Protein AF-A0AAW2U5R2-F1 (afdb_monomer)

Solvent-accessible surface area (backbone atoms only — not comparable to full-atom values): 20491 Å² total; per-residue (Å²): 132,94,63,100,69,92,76,92,71,51,73,68,53,49,50,52,33,49,39,64,39,48,59,55,62,35,58,85,76,44,59,70,71,61,37,48,41,52,33,49,53,13,49,51,48,45,53,52,63,25,89,68,72,55,66,70,65,36,54,58,38,50,71,41,36,60,57,47,51,54,50,41,57,76,73,50,60,72,91,75,59,57,77,71,67,59,51,60,60,50,48,36,54,49,33,68,77,72,38,50,40,82,82,72,44,66,62,66,55,54,53,50,52,51,53,52,56,72,46,42,86,48,87,92,46,45,67,62,36,41,51,50,55,46,51,55,50,49,51,56,51,59,56,47,73,77,47,60,92,86,58,76,37,91,83,69,44,70,56,100,85,54,58,74,57,77,84,64,80,88,52,84,85,49,104,76,73,67,64,62,70,84,82,82,87,89,79,92,76,83,77,49,75,69,55,46,52,50,52,54,39,28,53,44,63,72,34,78,90,37,36,72,66,45,58,75,69,55,84,72,67,68,41,65,48,68,41,93,88,74,73,48,36,34,40,27,81,81,46,66,68,81,94,65,71,68,54,73,49,78,86,74,47,73,51,60,50,78,42,74,59,79,79,90,59,84,88,48,74,56,39,28,42,52,41,83,48,80,62,97,75,73,75,86,81,85,70,84,66,91,69,81,76,80,67,96,70,80,91,65,81,77,82,82,78,85,74,96,68,91,78,83,90,73,82,90,76,87,75,133

Secondary structure (DSSP, 8-state):
--S----S--HHHHHHIIIIIHHHHTTTTS-HHHHHHHHHHHHHHHHHT-SS--HHHHHHHHHHHHHHHHHHHTTS-GGG--HHHHGGGTHHHHHHHH--GGGTSHHHHHHHHHHHHHH-S-GGGHHHHHHHHHHHHHHHHHHHTTS-TTS--TTTSPPTT-------GGGTTSTT-------S-----PPPHHHHHHHHHHHHHH-HHHHHHHHHHHS--TTEEE-TTT--EEEETT---SS------TTTS--EEEEE-----GGGTTEEEEEEPPPTT----S---------S-------------------S----

Sequence (320 aa):
MKELRLHGMKSHDCHVFMQKLIPIAFREILRKFVWSALIEVSLLFQIICSTTLDVVKVQELEDKVTTILCNLEKIFLPSFFDSMEHLIVHLPYEAHVEGPVQHRWIYPFERFLRGLKMKVKNKAHVEALVVEAYLVKEISVFTSQYFEPQVLCKQSRPSRNDDLAINDTRIQQYIFNFPGRDSGASKKRWLSGSERHIIETYILTNYEVVTSYYESFCLNVRGMKVHPHYHLFDVNFKKVYRKNESFILAQQAVEVYYTEYPNMKRDKVDWMAVCKIKARRVVDDSRWTEVEFQDDESIHTPQVLTDDHNYALYDPNGNS

Radius of gyration: 28.39 Å; Cα contacts (8 Å, |Δi|>4): 221; chains: 1; bounding box: 65×54×89 Å

Structure (mmCIF, N/CA/C/O backbone):
data_AF-A0AAW2U5R2-F1
#
_entry.id   AF-A0AAW2U5R2-F1
#
loop_
_atom_site.group_PDB
_atom_site.id
_atom_site.type_symbol
_atom_site.label_atom_id
_atom_site.label_alt_id
_atom_site.label_comp_id
_atom_site.label_asym_id
_atom_site.label_entity_id
_atom_site.label_seq_id
_atom_site.pdbx_PDB_ins_code
_atom_site.Cartn_x
_atom_site.Cartn_y
_atom_site.Cartn_z
_atom_site.occupancy
_atom_site.B_iso_or_equiv
_atom_site.auth_seq_id
_atom_site.auth_comp_id
_atom_site.auth_asym_id
_atom_site.auth_atom_id
_atom_site.pdbx_PDB_model_num
ATOM 1 N N . MET A 1 1 ? -16.803 23.769 -0.095 1.00 43.62 1 MET A N 1
ATOM 2 C CA . MET A 1 1 ? -16.818 22.505 -0.860 1.00 43.62 1 MET A CA 1
ATOM 3 C C . MET A 1 1 ? -18.210 22.324 -1.450 1.00 43.62 1 MET A C 1
ATOM 5 O O . MET A 1 1 ? -19.106 21.964 -0.704 1.00 43.62 1 MET A O 1
ATOM 9 N N . LYS A 1 2 ? -18.434 22.694 -2.720 1.00 44.78 2 LYS A N 1
ATOM 10 C CA . LYS A 1 2 ? -19.751 22.543 -3.381 1.00 44.78 2 LYS A CA 1
ATOM 11 C C . LYS A 1 2 ? -19.896 21.218 -4.142 1.00 44.78 2 LYS A C 1
ATOM 13 O O . LYS A 1 2 ? -21.016 20.795 -4.380 1.00 44.78 2 LYS A O 1
ATOM 18 N N . GLU A 1 3 ? -18.792 20.528 -4.421 1.00 49.09 3 GLU A N 1
ATOM 19 C CA . GLU A 1 3 ? -18.784 19.140 -4.884 1.00 49.09 3 GLU A CA 1
ATOM 20 C C . GLU A 1 3 ? -17.866 18.339 -3.954 1.00 49.09 3 GLU A C 1
ATOM 22 O O . GLU A 1 3 ? -16.703 18.693 -3.772 1.00 49.09 3 GLU A O 1
ATOM 27 N N . LEU A 1 4 ? -18.388 17.295 -3.307 1.00 66.12 4 LEU A N 1
ATOM 28 C CA . LEU A 1 4 ? -17.632 16.380 -2.437 1.00 66.12 4 LEU A CA 1
ATOM 29 C C . LEU A 1 4 ? -16.838 15.371 -3.289 1.00 66.12 4 LEU A C 1
ATOM 31 O O . LEU A 1 4 ? -16.986 14.162 -3.135 1.00 66.12 4 LEU A O 1
ATOM 35 N N . ARG A 1 5 ? -16.050 15.864 -4.250 1.00 65.69 5 ARG A N 1
ATOM 36 C CA . ARG A 1 5 ? -15.283 15.035 -5.188 1.00 65.69 5 ARG A CA 1
ATOM 37 C C . ARG A 1 5 ? -13.797 15.091 -4.854 1.00 65.69 5 ARG A C 1
ATOM 39 O O . ARG A 1 5 ? -13.235 16.166 -4.676 1.00 65.69 5 ARG A O 1
ATOM 46 N N . LEU A 1 6 ? -13.163 13.922 -4.791 1.00 71.50 6 LEU A N 1
ATOM 47 C CA . LEU A 1 6 ? -11.710 13.796 -4.706 1.00 71.50 6 LEU A CA 1
ATOM 48 C C . LEU A 1 6 ? -11.148 13.834 -6.130 1.00 71.50 6 LEU A C 1
ATOM 50 O O . LEU A 1 6 ? -11.414 12.944 -6.932 1.00 71.50 6 LEU A O 1
ATOM 54 N N . HIS A 1 7 ? -10.400 14.883 -6.457 1.00 78.56 7 HIS A N 1
ATOM 55 C CA . HIS A 1 7 ? -9.797 15.089 -7.775 1.00 78.56 7 HIS A CA 1
ATOM 56 C C . HIS A 1 7 ? -8.283 15.292 -7.662 1.00 78.56 7 HIS A C 1
ATOM 58 O O . HIS A 1 7 ? -7.795 15.848 -6.678 1.00 78.56 7 HIS A O 1
ATOM 64 N N . GLY A 1 8 ? -7.545 14.866 -8.692 1.00 81.19 8 GLY A N 1
ATOM 65 C CA . GLY A 1 8 ? -6.090 15.043 -8.786 1.00 81.19 8 GLY A CA 1
ATOM 66 C C . GLY A 1 8 ? -5.246 13.942 -8.134 1.00 81.19 8 GLY A C 1
ATOM 67 O O . GLY A 1 8 ? -4.026 14.077 -8.083 1.00 81.19 8 GLY A O 1
ATOM 68 N N . MET A 1 9 ? -5.863 12.857 -7.660 1.00 81.75 9 MET A N 1
ATOM 69 C CA . MET A 1 9 ? -5.148 11.691 -7.133 1.00 81.75 9 MET A CA 1
ATOM 70 C C . MET A 1 9 ? -4.666 10.787 -8.271 1.00 81.75 9 MET A C 1
ATOM 72 O O . MET A 1 9 ? -5.405 10.531 -9.222 1.00 81.75 9 MET A O 1
ATOM 76 N N . LYS A 1 10 ? -3.430 10.287 -8.176 1.00 81.38 10 LYS A N 1
ATOM 77 C CA . LYS A 1 10 ? -2.944 9.222 -9.067 1.00 81.38 10 LYS A CA 1
ATOM 78 C C . LYS A 1 10 ? -3.411 7.865 -8.546 1.00 81.38 10 LYS A C 1
ATOM 80 O O . LYS A 1 10 ? -3.722 7.735 -7.367 1.00 81.38 10 LYS A O 1
ATOM 85 N N . SER A 1 11 ? -3.365 6.829 -9.384 1.00 79.12 11 SER A N 1
ATOM 86 C CA . SER A 1 11 ? -3.781 5.468 -9.005 1.00 79.12 11 SER A CA 1
ATOM 87 C C . SER A 1 11 ? -3.090 4.971 -7.728 1.00 79.12 11 SER A C 1
ATOM 89 O O . SER A 1 11 ? -3.748 4.463 -6.826 1.00 79.12 11 SER A O 1
ATOM 91 N N . HIS A 1 12 ? -1.783 5.223 -7.583 1.00 80.19 12 HIS A N 1
ATOM 92 C CA . HIS A 1 12 ? -1.041 4.941 -6.347 1.00 80.19 12 HIS A CA 1
ATOM 93 C C . HIS A 1 12 ? -1.658 5.625 -5.114 1.00 80.19 12 HIS A C 1
ATOM 95 O O . HIS A 1 12 ? -1.824 4.995 -4.072 1.00 80.19 12 HIS A O 1
ATOM 101 N N . ASP A 1 13 ? -2.020 6.902 -5.233 1.00 82.62 13 ASP A N 1
ATOM 102 C CA . ASP A 1 13 ? -2.594 7.675 -4.132 1.00 82.62 13 ASP A CA 1
ATOM 103 C C . ASP A 1 13 ? -3.982 7.134 -3.767 1.00 82.62 13 ASP A C 1
ATOM 105 O O . ASP A 1 13 ? -4.320 7.052 -2.588 1.00 82.62 13 ASP A O 1
ATOM 109 N N . CYS A 1 14 ? -4.754 6.679 -4.760 1.00 85.19 14 CYS A N 1
ATOM 110 C CA . CYS A 1 14 ? -6.024 5.988 -4.543 1.00 85.19 14 CYS A CA 1
ATOM 111 C C . CYS A 1 14 ? -5.836 4.659 -3.797 1.00 85.19 14 CYS A C 1
ATOM 113 O O . CYS A 1 14 ? -6.578 4.394 -2.855 1.00 85.19 14 CYS A O 1
ATOM 115 N N . HIS A 1 15 ? -4.829 3.847 -4.140 1.00 83.50 15 HIS A N 1
ATOM 116 C CA . HIS A 1 15 ? -4.540 2.604 -3.408 1.00 83.50 15 HIS A CA 1
ATOM 117 C C . HIS A 1 15 ? -4.141 2.861 -1.958 1.00 83.50 15 HIS A C 1
ATOM 119 O O . HIS A 1 15 ? -4.659 2.206 -1.056 1.00 83.50 15 HIS A O 1
ATOM 125 N N . VAL A 1 16 ? -3.259 3.836 -1.715 1.00 84.25 16 VAL A N 1
ATOM 126 C CA . VAL A 1 16 ? -2.882 4.226 -0.349 1.00 84.25 16 VAL A CA 1
ATOM 127 C C . VAL A 1 16 ? -4.107 4.719 0.418 1.00 84.25 16 VAL A C 1
ATOM 129 O O . VAL A 1 16 ? -4.294 4.365 1.585 1.00 84.25 16 VAL A O 1
ATOM 132 N N . PHE A 1 17 ? -4.975 5.489 -0.241 1.00 86.81 17 PHE A N 1
ATOM 133 C CA . PHE A 1 17 ? -6.210 5.964 0.360 1.00 86.81 17 PHE A CA 1
ATOM 134 C C . PHE A 1 17 ? -7.140 4.808 0.741 1.00 86.81 17 PHE A C 1
ATOM 136 O O . PHE A 1 17 ? -7.575 4.738 1.892 1.00 86.81 17 PHE A O 1
ATOM 143 N N . MET A 1 18 ? -7.367 3.865 -0.177 1.00 88.00 18 MET A N 1
ATOM 144 C CA . MET A 1 18 ? -8.189 2.676 0.056 1.00 88.00 18 MET A CA 1
ATOM 145 C C . MET A 1 18 ? -7.640 1.791 1.170 1.00 88.00 18 MET A C 1
ATOM 147 O O . MET A 1 18 ? -8.397 1.349 2.028 1.00 88.00 18 MET A O 1
ATOM 151 N N . GLN A 1 19 ? -6.328 1.566 1.196 1.00 88.25 19 GLN A N 1
ATOM 152 C CA . GLN A 1 19 ? -5.695 0.719 2.199 1.00 88.25 19 GLN A CA 1
ATOM 153 C C . GLN A 1 19 ? -5.707 1.374 3.579 1.00 88.25 19 GLN A C 1
ATOM 155 O O . GLN A 1 19 ? -6.031 0.712 4.557 1.00 88.25 19 GLN A O 1
ATOM 160 N N . LYS A 1 20 ? -5.324 2.651 3.695 1.00 83.88 20 LYS A N 1
ATOM 161 C CA . LYS A 1 20 ? -4.952 3.250 4.990 1.00 83.88 20 LYS A CA 1
ATOM 162 C C . LYS A 1 20 ? -5.855 4.392 5.441 1.00 83.88 20 LYS A C 1
ATOM 164 O O . LYS A 1 20 ? -6.091 4.522 6.638 1.00 83.88 20 LYS A O 1
ATOM 169 N N . LEU A 1 21 ? -6.357 5.213 4.519 1.00 86.69 21 LEU A N 1
ATOM 170 C CA . LEU A 1 21 ? -7.035 6.464 4.874 1.00 86.69 21 LEU A CA 1
ATOM 171 C C . LEU A 1 21 ? -8.549 6.322 5.005 1.00 86.69 21 LEU A C 1
ATOM 173 O O . LEU A 1 21 ? -9.117 6.988 5.864 1.00 86.69 21 LEU A O 1
ATOM 177 N N . ILE A 1 22 ? -9.203 5.446 4.233 1.00 87.62 22 ILE A N 1
ATOM 178 C CA . ILE A 1 22 ? -10.657 5.215 4.327 1.00 87.62 22 ILE A CA 1
ATOM 179 C C . ILE A 1 22 ? -11.124 4.946 5.776 1.00 87.62 22 ILE A C 1
ATOM 181 O O . ILE A 1 22 ? -12.046 5.635 6.229 1.00 87.62 22 ILE A O 1
ATOM 185 N N . PRO A 1 23 ? -10.482 4.043 6.553 1.00 83.50 23 PRO A N 1
ATOM 186 C CA . PRO A 1 23 ? -10.877 3.757 7.934 1.00 83.50 23 PRO A CA 1
ATOM 187 C C . PRO A 1 23 ? -10.837 4.976 8.853 1.00 83.50 23 PRO A C 1
ATOM 189 O O . PRO A 1 23 ? -11.562 5.030 9.842 1.00 83.50 23 PRO A O 1
ATOM 192 N N . ILE A 1 24 ? -9.981 5.946 8.547 1.00 84.00 24 ILE A N 1
ATOM 193 C CA . ILE A 1 24 ? -9.712 7.102 9.399 1.00 84.00 24 ILE A CA 1
ATOM 194 C C . ILE A 1 24 ? -10.561 8.286 8.958 1.00 84.00 24 ILE A C 1
ATOM 196 O O . ILE A 1 24 ? -11.295 8.855 9.767 1.00 84.00 24 ILE A O 1
ATOM 200 N N . ALA A 1 25 ? -10.503 8.609 7.667 1.00 83.94 25 ALA A N 1
ATOM 201 C CA . ALA A 1 25 ? -11.180 9.746 7.065 1.00 83.94 25 ALA A CA 1
ATOM 202 C C . ALA A 1 25 ? -12.693 9.688 7.294 1.00 83.94 25 ALA A C 1
ATOM 204 O O . ALA A 1 25 ? -13.319 10.707 7.568 1.00 83.94 25 ALA A O 1
ATOM 205 N N . PHE A 1 26 ? -13.285 8.493 7.242 1.00 84.44 26 PHE A N 1
ATOM 206 C CA . PHE A 1 26 ? -14.735 8.340 7.319 1.00 84.44 26 PHE A CA 1
ATOM 207 C C . PHE A 1 26 ? -15.269 7.911 8.689 1.00 84.44 26 PHE A C 1
ATOM 209 O O . PHE A 1 26 ? -16.486 7.806 8.856 1.00 84.44 26 PHE A O 1
ATOM 216 N N . ARG A 1 27 ? -14.397 7.718 9.688 1.00 82.62 27 ARG A N 1
ATOM 217 C CA . ARG A 1 27 ? -14.753 7.193 11.020 1.00 82.62 27 ARG A CA 1
ATOM 218 C C . ARG A 1 27 ? -15.844 7.972 11.740 1.00 82.62 27 ARG A C 1
ATOM 220 O O . ARG A 1 27 ? -16.685 7.384 12.411 1.00 82.62 27 ARG A O 1
ATOM 227 N N . GLU A 1 28 ? -15.796 9.294 11.637 1.00 80.88 28 GLU A N 1
ATOM 228 C CA . GLU A 1 28 ? -16.743 10.206 12.293 1.00 80.88 28 GLU A CA 1
ATOM 229 C C . GLU A 1 28 ? -17.862 10.674 11.351 1.00 80.88 28 GLU A C 1
ATOM 231 O O . GLU A 1 28 ? -18.840 11.254 11.814 1.00 80.88 28 GLU A O 1
ATOM 236 N N . ILE A 1 29 ? -17.712 10.440 10.043 1.00 84.06 29 ILE A N 1
ATOM 237 C CA . ILE A 1 29 ? -18.596 10.980 9.002 1.00 84.06 29 ILE A CA 1
ATOM 238 C C . ILE A 1 29 ? -19.703 9.979 8.663 1.00 84.06 29 ILE A C 1
ATOM 240 O O . ILE A 1 29 ? -20.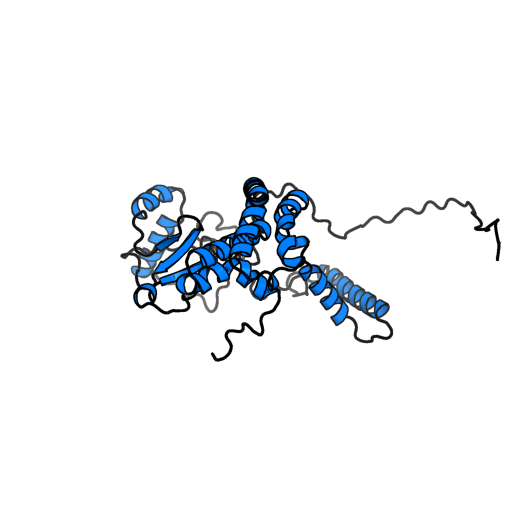857 10.362 8.478 1.00 84.06 29 ILE A O 1
ATOM 244 N N . LEU A 1 30 ? -19.364 8.690 8.577 1.00 86.56 30 LEU A N 1
ATOM 245 C CA . LEU A 1 30 ? -20.290 7.650 8.139 1.00 86.56 30 LEU A CA 1
ATOM 246 C C . LEU A 1 30 ? -20.963 6.939 9.317 1.00 86.56 30 LEU A C 1
ATOM 248 O O . LEU A 1 30 ? -20.436 6.849 10.427 1.00 86.56 30 LEU A O 1
ATOM 252 N N . ARG A 1 31 ? -22.157 6.388 9.066 1.00 89.50 31 ARG A N 1
ATOM 253 C CA . ARG A 1 31 ? -22.860 5.535 10.038 1.00 89.50 31 ARG A CA 1
ATOM 254 C C . ARG A 1 31 ? -22.006 4.296 10.320 1.00 89.50 31 ARG A C 1
ATOM 256 O O . ARG A 1 31 ? -21.378 3.765 9.408 1.00 89.50 31 ARG A O 1
ATOM 263 N N . LYS A 1 32 ? -22.027 3.802 11.565 1.00 88.50 32 LYS A N 1
ATOM 264 C CA . LYS A 1 32 ? -21.143 2.710 12.022 1.00 88.50 32 LYS A CA 1
ATOM 265 C C . LYS A 1 32 ? -21.136 1.486 11.100 1.00 88.50 32 LYS A C 1
ATOM 267 O O . LYS A 1 32 ? -20.067 0.954 10.843 1.00 88.50 32 LYS A O 1
ATOM 272 N N . PHE A 1 33 ? -22.297 1.066 10.593 1.00 88.88 33 PHE A N 1
ATOM 273 C CA . PHE A 1 33 ? -22.390 -0.095 9.700 1.00 88.88 33 PHE A CA 1
ATOM 274 C C . PHE A 1 33 ? -21.727 0.153 8.333 1.00 88.88 33 PHE A C 1
ATOM 276 O O . PHE A 1 33 ? -21.023 -0.719 7.840 1.00 88.88 33 PHE A O 1
ATOM 283 N N . VAL A 1 34 ? -21.874 1.360 7.767 1.00 90.75 34 VAL A N 1
ATOM 284 C CA . VAL A 1 34 ? -21.218 1.763 6.508 1.00 90.75 34 VAL A CA 1
ATOM 285 C C . VAL A 1 34 ? -19.708 1.822 6.692 1.00 90.75 34 VAL A C 1
ATOM 287 O O . VAL A 1 34 ? -18.948 1.283 5.896 1.00 90.75 34 VAL A O 1
ATOM 290 N N . TRP A 1 35 ? -19.276 2.459 7.779 1.00 90.44 35 TRP A N 1
ATOM 291 C CA . TRP A 1 35 ? -17.865 2.563 8.121 1.00 90.44 35 TRP A CA 1
ATOM 292 C C . TRP A 1 35 ? -17.227 1.187 8.351 1.00 90.44 35 TRP A C 1
ATOM 294 O O . TRP A 1 35 ? -16.120 0.955 7.879 1.00 90.44 35 TRP A O 1
ATOM 304 N N . SER A 1 36 ? -17.932 0.262 9.011 1.00 90.69 36 SER A N 1
ATOM 305 C CA . SER A 1 36 ? -17.441 -1.103 9.239 1.00 90.69 36 SER A CA 1
ATOM 306 C C . SER A 1 36 ? -17.182 -1.848 7.929 1.00 90.69 36 SER A C 1
ATOM 308 O O . SER A 1 36 ? -16.102 -2.403 7.766 1.00 90.69 36 SER A O 1
ATOM 310 N N . ALA A 1 37 ? -18.116 -1.798 6.973 1.00 91.75 37 ALA A N 1
ATOM 311 C CA . ALA A 1 37 ? -17.933 -2.449 5.674 1.00 91.75 37 ALA A CA 1
ATOM 312 C C . ALA A 1 37 ? -16.749 -1.858 4.889 1.00 91.75 37 ALA A C 1
ATOM 314 O O . ALA A 1 37 ? -15.955 -2.588 4.302 1.00 91.75 37 ALA A O 1
ATOM 315 N N . LEU A 1 38 ? -16.572 -0.534 4.929 1.00 91.81 38 LEU A N 1
ATOM 316 C CA . LEU A 1 38 ? -15.424 0.115 4.293 1.00 91.81 38 LEU A CA 1
ATOM 317 C C . LEU A 1 38 ? -14.088 -0.278 4.936 1.00 91.81 38 LEU A C 1
ATOM 319 O O . LEU A 1 38 ? -13.093 -0.423 4.231 1.00 91.81 38 LEU A O 1
ATOM 323 N N . ILE A 1 39 ? -14.053 -0.477 6.257 1.00 91.50 39 ILE A N 1
ATOM 324 C CA . ILE A 1 39 ? -12.855 -0.979 6.936 1.00 91.50 39 ILE A CA 1
ATOM 325 C C . ILE A 1 39 ? -12.524 -2.398 6.506 1.00 91.50 39 ILE A C 1
ATOM 327 O O . ILE A 1 39 ? -11.352 -2.683 6.291 1.00 91.50 39 ILE A O 1
ATOM 331 N N . GLU A 1 40 ? -13.517 -3.281 6.402 1.00 92.69 40 GLU A N 1
ATOM 332 C CA . GLU A 1 40 ? -13.297 -4.666 5.975 1.00 92.69 40 GLU A CA 1
ATOM 333 C C . GLU A 1 40 ? -12.616 -4.710 4.600 1.00 92.69 40 GLU A C 1
ATOM 335 O O . GLU A 1 40 ? -11.614 -5.405 4.430 1.00 92.69 40 GLU A O 1
ATOM 340 N N . VAL A 1 41 ? -13.065 -3.868 3.662 1.00 93.19 41 VAL A N 1
ATOM 341 C CA . VAL A 1 41 ? -12.420 -3.699 2.351 1.00 93.19 41 VAL A CA 1
ATOM 342 C C . VAL A 1 41 ? -11.000 -3.134 2.487 1.00 93.19 41 VAL A C 1
ATOM 344 O O . VAL A 1 41 ? -10.062 -3.659 1.887 1.00 93.19 41 VAL A O 1
ATOM 347 N N . SER A 1 42 ? -10.795 -2.093 3.299 1.00 92.69 42 SER A N 1
ATOM 348 C CA . SER A 1 42 ? -9.454 -1.545 3.542 1.00 92.69 42 SER A CA 1
ATOM 349 C C . SER A 1 42 ? -8.495 -2.584 4.124 1.00 92.69 42 SER A C 1
ATOM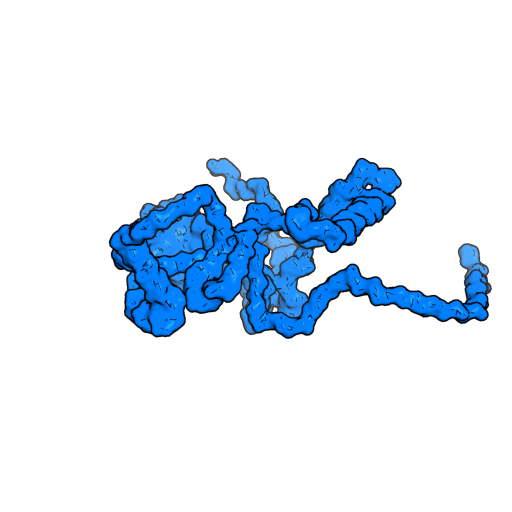 351 O O . SER A 1 42 ? -7.339 -2.645 3.710 1.00 92.69 42 SER A O 1
ATOM 353 N N . LEU A 1 43 ? -8.955 -3.407 5.069 1.00 91.06 43 LEU A N 1
ATOM 354 C CA . LEU A 1 43 ? -8.162 -4.460 5.700 1.00 91.06 43 LEU A CA 1
ATOM 355 C C . LEU A 1 43 ? -7.824 -5.577 4.720 1.00 91.06 43 LEU A C 1
ATOM 357 O O . LEU A 1 43 ? -6.673 -6.006 4.701 1.00 91.06 43 LEU A O 1
ATOM 361 N N . LEU A 1 44 ? -8.775 -5.980 3.872 1.00 93.19 44 LEU A N 1
ATOM 362 C CA . LEU A 1 44 ? -8.521 -6.905 2.769 1.00 93.19 44 LEU A CA 1
ATOM 363 C C . LEU A 1 44 ? -7.341 -6.412 1.929 1.00 93.19 44 LEU A C 1
ATOM 365 O O . LEU A 1 44 ? -6.347 -7.125 1.793 1.00 93.19 44 LEU A O 1
ATOM 369 N N . PHE A 1 45 ? -7.394 -5.161 1.456 1.00 91.38 45 PHE A N 1
ATOM 370 C CA . PHE A 1 45 ? -6.312 -4.589 0.653 1.00 91.38 45 PHE A CA 1
ATOM 371 C C . PHE A 1 45 ? -5.009 -4.423 1.441 1.00 91.38 45 PHE A C 1
ATOM 373 O O . PHE A 1 45 ? -3.935 -4.578 0.870 1.00 91.38 45 PHE A O 1
ATOM 380 N N . GLN A 1 46 ? -5.057 -4.134 2.743 1.00 89.69 46 GLN A N 1
ATOM 381 C CA . GLN A 1 46 ? -3.845 -4.083 3.565 1.00 89.69 46 GLN A CA 1
ATOM 382 C C . GLN A 1 46 ? -3.155 -5.446 3.687 1.00 89.69 46 GLN A C 1
ATOM 384 O O . GLN A 1 46 ? -1.926 -5.483 3.691 1.00 89.69 46 GLN A O 1
ATOM 389 N N . ILE A 1 47 ? -3.920 -6.535 3.803 1.00 89.69 47 ILE A N 1
ATOM 390 C CA . ILE A 1 47 ? -3.379 -7.892 3.937 1.00 89.69 47 ILE A CA 1
ATOM 391 C C . ILE A 1 47 ? -2.754 -8.334 2.613 1.00 89.69 47 ILE A C 1
ATOM 393 O O . ILE A 1 47 ? -1.566 -8.647 2.584 1.00 89.69 47 ILE A O 1
ATOM 397 N N . ILE A 1 48 ? -3.508 -8.293 1.510 1.00 90.50 48 ILE A N 1
ATOM 398 C CA . ILE A 1 48 ? -3.019 -8.791 0.211 1.00 90.50 48 ILE A CA 1
ATOM 399 C C . ILE A 1 48 ? -1.894 -7.921 -0.368 1.00 90.50 48 ILE A C 1
ATOM 401 O O . ILE A 1 48 ? -1.014 -8.419 -1.061 1.00 90.50 48 ILE A O 1
ATOM 405 N N . CYS A 1 49 ? -1.886 -6.613 -0.083 1.00 87.25 49 CYS A N 1
ATOM 406 C CA . CYS A 1 49 ? -0.831 -5.703 -0.543 1.00 87.25 49 CYS A CA 1
ATOM 407 C C . CYS A 1 49 ? 0.344 -5.603 0.442 1.00 87.25 49 CYS A C 1
ATOM 409 O O . CYS A 1 49 ? 1.205 -4.734 0.281 1.00 87.25 49 CYS A O 1
ATOM 411 N N . SER A 1 50 ? 0.385 -6.453 1.472 1.00 85.69 50 SER A N 1
ATOM 412 C CA . SER A 1 50 ? 1.548 -6.556 2.346 1.00 85.69 50 SER A CA 1
ATOM 413 C C . SER A 1 50 ? 2.750 -7.086 1.564 1.00 85.69 50 SER A C 1
ATOM 415 O O . SER A 1 50 ? 2.631 -7.927 0.676 1.00 85.69 50 SER A O 1
ATOM 417 N N . THR A 1 51 ? 3.941 -6.607 1.915 1.00 82.88 51 THR A N 1
ATOM 418 C CA . THR A 1 51 ? 5.189 -7.081 1.299 1.00 82.88 51 THR A CA 1
ATOM 419 C C . THR A 1 51 ? 5.524 -8.517 1.677 1.00 82.88 51 THR A C 1
ATOM 421 O O . THR A 1 51 ? 6.236 -9.198 0.951 1.00 82.88 51 THR A O 1
ATOM 424 N N . THR A 1 52 ? 5.038 -8.947 2.838 1.00 84.31 52 THR A N 1
ATOM 425 C CA . THR A 1 52 ? 5.140 -10.308 3.352 1.00 84.31 52 THR A CA 1
ATOM 426 C C . THR A 1 52 ? 3.723 -10.801 3.601 1.00 84.31 52 THR A C 1
ATOM 428 O O . THR A 1 52 ? 2.942 -10.142 4.296 1.00 84.31 52 THR A O 1
ATOM 431 N N . LEU A 1 53 ? 3.372 -11.928 2.985 1.00 86.88 53 LEU A N 1
ATOM 432 C CA . LEU A 1 53 ? 2.060 -12.540 3.142 1.00 86.88 53 LEU A CA 1
ATOM 433 C C . LEU A 1 53 ? 2.108 -13.572 4.262 1.00 86.88 53 LEU A C 1
ATOM 435 O O . LEU A 1 53 ? 2.973 -14.445 4.292 1.00 86.88 53 LEU A O 1
ATOM 439 N N . ASP A 1 54 ? 1.162 -13.449 5.183 1.00 89.31 54 ASP A N 1
ATOM 440 C CA . ASP A 1 54 ? 0.905 -14.448 6.209 1.00 89.31 54 ASP A CA 1
ATOM 441 C C . ASP A 1 54 ? -0.168 -15.398 5.676 1.00 89.31 54 ASP A C 1
ATOM 443 O O . ASP A 1 54 ? -1.330 -15.011 5.552 1.00 89.31 54 ASP A O 1
ATOM 447 N N . VAL A 1 55 ? 0.240 -16.620 5.330 1.00 90.19 55 VAL A N 1
ATOM 448 C CA . VAL A 1 55 ? -0.612 -17.622 4.671 1.00 90.19 55 VAL A CA 1
ATOM 449 C C . VAL A 1 55 ? -1.892 -17.880 5.465 1.00 90.19 55 VAL A C 1
ATOM 451 O O . VAL A 1 55 ? -2.965 -17.950 4.875 1.00 90.19 55 VAL A O 1
ATOM 454 N N . VAL A 1 56 ? -1.809 -17.926 6.799 1.00 92.75 56 VAL A N 1
ATOM 455 C CA . VAL A 1 56 ? -2.978 -18.164 7.660 1.00 92.75 56 VAL A CA 1
ATOM 456 C C . VAL A 1 56 ? -3.978 -17.016 7.530 1.00 92.75 56 VAL A C 1
ATOM 458 O O . VAL A 1 56 ? -5.171 -17.240 7.343 1.00 92.75 56 VAL A O 1
ATOM 461 N N . LYS A 1 57 ? -3.492 -15.767 7.550 1.00 91.31 57 LYS A N 1
ATOM 462 C CA . LYS A 1 57 ? -4.357 -14.590 7.376 1.00 91.31 57 LYS A CA 1
ATOM 463 C C . LYS A 1 57 ? -4.976 -14.517 5.985 1.00 91.31 57 LYS A C 1
ATOM 465 O O . LYS A 1 57 ? -6.086 -14.010 5.860 1.00 91.31 57 LYS A O 1
ATOM 470 N N . VAL A 1 58 ? -4.261 -14.964 4.952 1.00 93.31 58 VAL A N 1
ATOM 471 C CA . VAL A 1 58 ? -4.781 -14.974 3.578 1.00 93.31 58 VAL A CA 1
ATOM 472 C C . VAL A 1 58 ? -5.862 -16.045 3.417 1.00 93.31 58 VAL A C 1
ATOM 474 O O . VAL A 1 58 ? -6.915 -15.735 2.874 1.00 93.31 58 VAL A O 1
ATOM 477 N N . GLN A 1 59 ? -5.677 -17.241 3.979 1.00 93.50 59 GLN A N 1
ATOM 478 C CA . GLN A 1 59 ? -6.703 -18.294 3.977 1.00 93.50 59 GLN A CA 1
ATOM 479 C C . GLN A 1 59 ? -7.973 -17.860 4.721 1.00 93.50 59 GLN A C 1
ATOM 481 O O . GLN A 1 59 ? -9.075 -17.978 4.195 1.00 93.50 59 GLN A O 1
ATOM 486 N N . GLU A 1 60 ? -7.836 -17.242 5.899 1.00 94.06 60 GLU A N 1
ATOM 487 C CA . GLU A 1 60 ? -8.995 -16.659 6.589 1.00 94.06 60 GLU A CA 1
ATOM 488 C C . GLU A 1 60 ? -9.700 -15.573 5.761 1.00 94.06 60 GLU A C 1
ATOM 490 O O . GLU A 1 60 ? -10.899 -15.332 5.924 1.00 94.06 60 GLU A O 1
ATOM 495 N N . LEU A 1 61 ? -8.949 -14.857 4.922 1.00 94.81 61 LEU A N 1
ATOM 496 C CA . LEU A 1 61 ? -9.478 -13.808 4.064 1.00 94.81 61 LEU A CA 1
ATOM 497 C C . LEU A 1 61 ? -10.206 -14.385 2.844 1.00 94.81 61 LEU A C 1
ATOM 499 O O . LEU A 1 61 ? -11.216 -13.808 2.451 1.00 94.81 61 LEU A O 1
ATOM 503 N N . GLU A 1 62 ? -9.750 -15.512 2.292 1.00 94.75 62 GLU A N 1
ATOM 504 C CA . GLU A 1 62 ? -10.462 -16.273 1.252 1.00 94.75 62 GLU A CA 1
ATOM 505 C C . GLU A 1 62 ? -11.862 -16.689 1.722 1.00 94.75 62 GLU A C 1
ATOM 507 O O . GLU A 1 62 ? -12.833 -16.505 0.991 1.00 94.75 62 GLU A O 1
ATOM 512 N N . ASP A 1 63 ? -12.002 -17.139 2.970 1.00 94.56 63 ASP A N 1
ATOM 513 C CA . ASP A 1 63 ? -13.313 -17.490 3.530 1.00 94.56 63 ASP A CA 1
ATOM 514 C C . ASP A 1 63 ? -14.197 -16.251 3.757 1.00 94.56 63 ASP A C 1
ATOM 516 O O . ASP A 1 63 ? -15.416 -16.273 3.558 1.00 94.56 63 ASP A O 1
ATOM 520 N N . LYS A 1 64 ? -13.589 -15.136 4.183 1.00 95.19 64 LYS A N 1
ATOM 521 C CA . LYS A 1 64 ? -14.311 -13.911 4.562 1.00 95.19 64 LYS A CA 1
ATOM 522 C C . LYS A 1 64 ? -14.663 -13.014 3.374 1.00 95.19 64 LYS A C 1
ATOM 524 O O . LYS A 1 64 ? -15.617 -12.244 3.490 1.00 95.19 64 LYS A O 1
ATOM 529 N N . VAL A 1 65 ? -13.943 -13.073 2.250 1.00 96.00 65 VAL A N 1
ATOM 530 C CA . VAL A 1 65 ? -14.067 -12.083 1.160 1.00 96.00 65 VAL A CA 1
ATOM 531 C C . VAL A 1 65 ? -15.471 -12.005 0.567 1.00 96.00 65 VAL A C 1
ATOM 533 O O . VAL A 1 65 ? -15.965 -10.912 0.295 1.00 96.00 65 VAL A O 1
ATOM 536 N N . THR A 1 66 ? -16.156 -13.140 0.447 1.00 95.31 66 THR A N 1
ATOM 537 C CA . THR A 1 66 ? -17.547 -13.197 -0.024 1.00 95.31 66 THR A CA 1
ATOM 538 C C . THR A 1 66 ? -18.481 -12.437 0.915 1.00 95.31 66 THR A C 1
ATOM 540 O O . THR A 1 66 ? -19.327 -11.666 0.465 1.00 95.31 66 THR A O 1
ATOM 543 N N . THR A 1 67 ? -18.280 -12.579 2.228 1.00 95.25 67 THR A N 1
ATOM 544 C CA . THR A 1 67 ? -19.042 -11.854 3.252 1.00 95.25 67 THR A CA 1
ATOM 545 C C . THR A 1 67 ? -18.752 -10.355 3.201 1.00 95.25 67 THR A C 1
ATOM 547 O O . THR A 1 67 ? -19.685 -9.558 3.283 1.00 95.25 67 THR A O 1
ATOM 550 N N . ILE A 1 68 ? -17.486 -9.966 3.011 1.00 94.19 68 ILE A N 1
ATOM 551 C CA . ILE A 1 68 ? -17.076 -8.559 2.875 1.00 94.19 68 ILE A CA 1
ATOM 552 C C . ILE A 1 68 ? -17.769 -7.917 1.666 1.00 94.19 68 ILE A C 1
ATOM 554 O O . ILE A 1 68 ? -18.361 -6.843 1.792 1.00 94.19 68 ILE A O 1
ATOM 558 N N . LEU A 1 69 ? -17.753 -8.588 0.511 1.00 94.50 69 LEU A N 1
ATOM 559 C CA . LEU A 1 69 ? -18.399 -8.092 -0.704 1.00 94.50 69 LEU A CA 1
ATOM 560 C C . LEU A 1 69 ? -19.925 -8.004 -0.535 1.00 94.50 69 LEU A C 1
ATOM 562 O O . LEU A 1 69 ? -20.510 -6.958 -0.805 1.00 94.50 69 LEU A O 1
ATOM 566 N N . CYS A 1 70 ? -20.561 -9.034 0.033 1.00 93.50 70 CYS A N 1
ATOM 567 C CA . CYS A 1 70 ? -21.997 -9.023 0.330 1.00 93.50 70 CYS A CA 1
ATOM 568 C C . CYS A 1 70 ? -22.388 -7.898 1.305 1.00 93.50 70 CYS A C 1
ATOM 570 O O . CYS A 1 70 ? -23.465 -7.308 1.199 1.00 93.50 70 CYS A O 1
ATOM 572 N N . ASN A 1 71 ? -21.540 -7.599 2.294 1.00 92.88 71 ASN A N 1
ATOM 573 C CA . ASN A 1 71 ? -21.761 -6.485 3.216 1.00 92.88 71 ASN A CA 1
ATOM 574 C C . ASN A 1 71 ? -21.701 -5.141 2.487 1.00 92.88 71 ASN A C 1
ATOM 576 O O . ASN A 1 71 ? -22.499 -4.254 2.794 1.00 92.88 71 ASN A O 1
ATOM 580 N N . LEU A 1 72 ? -20.803 -5.004 1.511 1.00 93.00 72 LEU A N 1
ATOM 581 C CA . LEU A 1 72 ? -20.696 -3.819 0.669 1.00 93.00 72 LEU A CA 1
ATOM 582 C C . LEU A 1 72 ? -21.938 -3.652 -0.226 1.00 93.00 72 LEU A C 1
ATOM 584 O O . LEU A 1 72 ? -22.509 -2.561 -0.282 1.00 93.00 72 LEU A O 1
ATOM 588 N N . GLU A 1 73 ? -22.409 -4.732 -0.852 1.00 93.44 73 GLU A N 1
ATOM 589 C CA . GLU A 1 73 ? -23.601 -4.755 -1.719 1.00 93.44 73 GLU A CA 1
ATOM 590 C C . GLU A 1 73 ? -24.895 -4.381 -0.993 1.00 93.44 73 GLU A C 1
ATOM 592 O O . GLU A 1 73 ? -25.772 -3.737 -1.563 1.00 93.44 73 GLU A O 1
ATOM 597 N N . LYS A 1 74 ? -25.011 -4.709 0.298 1.00 92.94 74 LYS A N 1
ATOM 598 C CA . LYS A 1 74 ? -26.160 -4.293 1.123 1.00 92.94 74 LYS A CA 1
ATOM 599 C C . LYS A 1 74 ? -26.229 -2.780 1.353 1.00 92.94 74 LYS A C 1
ATOM 601 O O . LYS A 1 74 ? -27.269 -2.281 1.782 1.00 92.94 74 LYS A O 1
ATOM 606 N N . ILE A 1 75 ? -25.122 -2.062 1.160 1.00 93.00 75 ILE A N 1
ATOM 607 C CA . ILE A 1 75 ? -24.990 -0.641 1.503 1.00 93.00 75 ILE A CA 1
ATOM 608 C C . ILE A 1 75 ? -25.063 0.244 0.260 1.00 93.00 75 ILE A C 1
ATOM 610 O O . ILE A 1 75 ? -25.721 1.287 0.293 1.00 93.00 75 ILE A O 1
ATOM 614 N N . PHE A 1 76 ? -24.353 -0.133 -0.803 1.00 90.00 76 PHE A N 1
ATOM 615 C CA . PHE A 1 76 ? -24.252 0.662 -2.024 1.00 90.00 76 PHE A CA 1
ATOM 616 C C . PHE A 1 76 ? -25.330 0.273 -3.044 1.00 90.00 76 PHE A C 1
ATOM 618 O O . PHE A 1 76 ? -25.886 -0.819 -3.013 1.00 90.00 76 PHE A O 1
ATOM 625 N N . LEU A 1 77 ? -25.667 1.204 -3.939 1.00 90.56 77 LEU A N 1
ATOM 626 C CA . LEU A 1 77 ? -26.659 0.970 -4.991 1.00 90.56 77 LEU A CA 1
ATOM 627 C C . LEU A 1 77 ? -26.161 -0.114 -5.962 1.00 90.56 77 LEU A C 1
ATOM 629 O O . LEU A 1 77 ? -24.971 -0.119 -6.261 1.00 90.56 77 LEU A O 1
ATOM 633 N N . PRO A 1 78 ? -27.039 -0.941 -6.559 1.00 88.44 78 PRO A N 1
ATOM 634 C CA . PRO A 1 78 ? -26.628 -1.932 -7.558 1.00 88.44 78 PRO A CA 1
ATOM 635 C C . PRO A 1 78 ? -25.854 -1.331 -8.739 1.00 88.44 78 PRO A C 1
ATOM 637 O O . PRO A 1 78 ? -24.965 -1.968 -9.277 1.00 88.44 78 PRO A O 1
ATOM 640 N N . SER A 1 79 ? -26.130 -0.074 -9.101 1.00 90.44 79 SER A N 1
ATOM 641 C CA . SER A 1 79 ? -25.404 0.647 -10.157 1.00 90.44 79 SER A CA 1
ATOM 642 C C . SER A 1 79 ? -23.940 0.960 -9.826 1.00 90.44 79 SER A C 1
ATOM 644 O O . SER A 1 79 ? -23.230 1.461 -10.688 1.00 90.44 79 SER A O 1
ATOM 646 N N . PHE A 1 80 ? -23.522 0.779 -8.571 1.00 89.62 80 PHE A N 1
ATOM 647 C CA . PHE A 1 80 ? -22.126 0.897 -8.154 1.00 89.62 80 PHE A CA 1
ATOM 648 C C . PHE A 1 80 ? -21.324 -0.369 -8.473 1.00 89.62 80 PHE A C 1
ATOM 650 O O . PHE A 1 80 ? -20.113 -0.274 -8.596 1.00 89.62 80 PHE A O 1
ATOM 657 N N . PHE A 1 81 ? -21.982 -1.525 -8.589 1.00 91.62 81 PHE A N 1
ATOM 658 C CA . PHE A 1 81 ? -21.320 -2.802 -8.820 1.00 91.62 81 PHE A CA 1
ATOM 659 C C . PHE A 1 81 ? -21.409 -3.169 -10.297 1.00 91.62 81 PHE A C 1
ATOM 661 O O . PHE A 1 81 ? -22.491 -3.447 -10.819 1.00 91.62 81 PHE A O 1
ATOM 668 N N . ASP A 1 82 ? -20.261 -3.173 -10.961 1.00 90.06 82 ASP A N 1
ATOM 669 C CA . ASP A 1 82 ? -20.050 -3.861 -12.220 1.00 90.06 82 ASP A CA 1
ATOM 670 C C . ASP A 1 82 ? -19.144 -5.090 -12.003 1.00 90.06 82 ASP A C 1
ATOM 672 O O . ASP A 1 82 ? -18.902 -5.542 -10.880 1.00 90.06 82 ASP A O 1
ATOM 676 N N . SER A 1 83 ? -18.694 -5.718 -13.089 1.00 90.81 83 SER A N 1
ATOM 677 C CA . SER A 1 83 ? -17.832 -6.900 -13.002 1.00 90.81 83 SER A CA 1
ATOM 678 C C . SER A 1 83 ? -16.530 -6.659 -12.223 1.00 90.81 83 SER A C 1
ATOM 680 O O . SER A 1 83 ? -15.986 -7.606 -11.660 1.00 90.81 83 SER A O 1
ATOM 682 N N . MET A 1 84 ? -16.023 -5.424 -12.187 1.00 89.00 84 MET A N 1
ATOM 683 C CA . MET A 1 84 ? -14.739 -5.066 -11.588 1.00 89.00 84 MET A CA 1
ATOM 684 C C . MET A 1 84 ? -14.774 -5.118 -10.061 1.00 89.00 84 MET A C 1
ATOM 686 O O . MET A 1 84 ? -13.823 -5.613 -9.456 1.00 89.00 84 MET A O 1
ATOM 690 N N . GLU A 1 85 ? -15.854 -4.665 -9.420 1.00 89.88 85 GLU A N 1
ATOM 691 C CA . GLU A 1 85 ? -15.995 -4.714 -7.959 1.00 89.88 85 GLU A CA 1
ATOM 692 C C . GLU A 1 85 ? -16.032 -6.160 -7.444 1.00 89.88 85 GLU A C 1
ATOM 694 O O . GLU A 1 85 ? -15.544 -6.448 -6.348 1.00 89.88 85 GLU A O 1
ATOM 699 N N . HIS A 1 86 ? -16.550 -7.087 -8.252 1.00 92.56 86 HIS A N 1
ATOM 700 C CA . HIS A 1 86 ? -16.618 -8.506 -7.908 1.00 92.56 86 HIS A CA 1
ATOM 701 C C . HIS A 1 86 ? -15.277 -9.240 -8.050 1.00 92.56 86 HIS A C 1
ATOM 703 O O . HIS A 1 86 ? -15.086 -10.274 -7.406 1.00 92.56 86 HIS A O 1
ATOM 709 N N . LEU A 1 87 ? -14.305 -8.689 -8.791 1.00 92.31 87 LEU A N 1
ATOM 710 C CA . LEU A 1 87 ? -12.965 -9.286 -8.908 1.00 92.31 87 LEU A CA 1
ATOM 711 C C . LEU A 1 87 ? -12.235 -9.374 -7.563 1.00 92.31 87 LEU A C 1
ATOM 713 O O . LEU A 1 87 ? -11.336 -10.200 -7.407 1.00 92.31 87 LEU A O 1
ATOM 717 N N . ILE A 1 88 ? -12.650 -8.579 -6.569 1.00 93.00 88 ILE A N 1
ATOM 718 C CA . ILE A 1 88 ? -12.103 -8.618 -5.208 1.00 93.00 88 ILE A CA 1
ATOM 719 C C . ILE A 1 88 ? -12.155 -10.029 -4.605 1.00 93.00 88 ILE A C 1
ATOM 721 O O . ILE A 1 88 ? -11.261 -10.375 -3.836 1.00 93.00 88 ILE A O 1
ATOM 725 N N . VAL A 1 89 ? -13.135 -10.861 -4.978 1.00 95.12 89 VAL A N 1
ATOM 726 C CA . VAL A 1 89 ? -13.277 -12.242 -4.477 1.00 95.12 89 VAL A CA 1
ATOM 727 C C . VAL A 1 89 ? -12.092 -13.130 -4.861 1.00 95.12 89 VAL A C 1
ATOM 729 O O . VAL A 1 89 ? -11.739 -14.032 -4.106 1.00 95.12 89 VAL A O 1
ATOM 732 N N . HIS A 1 90 ? -11.442 -12.864 -5.993 1.00 94.12 90 HIS A N 1
ATOM 733 C CA . HIS A 1 90 ? -10.321 -13.673 -6.474 1.00 94.12 90 HIS A CA 1
ATOM 734 C C . HIS A 1 90 ? -8.979 -13.272 -5.856 1.00 94.12 90 HIS A C 1
ATOM 736 O O . HIS A 1 90 ? -8.079 -14.104 -5.762 1.00 94.12 90 HIS A O 1
ATOM 742 N N . LEU A 1 91 ? -8.849 -12.025 -5.391 1.00 93.00 91 LEU A N 1
ATOM 743 C CA . LEU A 1 91 ? -7.567 -11.474 -4.947 1.00 93.00 91 LEU A CA 1
ATOM 744 C C . LEU A 1 91 ? -6.909 -12.245 -3.787 1.00 93.00 91 LEU A C 1
ATOM 746 O O . LEU A 1 91 ? -5.687 -12.396 -3.823 1.00 93.00 91 LEU A O 1
ATOM 750 N N . PRO A 1 92 ? -7.637 -12.730 -2.757 1.00 94.69 92 PRO A N 1
ATOM 751 C CA . PRO A 1 92 ? -7.017 -13.503 -1.682 1.00 94.69 92 PRO A CA 1
ATOM 752 C C . PRO A 1 92 ? -6.431 -14.829 -2.182 1.00 94.69 92 PRO A C 1
ATOM 754 O O . PRO A 1 92 ? -5.261 -15.099 -1.926 1.00 94.69 92 PRO A O 1
ATOM 757 N N . TYR A 1 93 ? -7.196 -15.584 -2.976 1.00 94.81 93 TYR A N 1
ATOM 758 C CA . TYR A 1 93 ? -6.741 -16.844 -3.573 1.00 94.81 93 TYR A CA 1
ATOM 759 C C . TYR A 1 93 ? -5.536 -16.632 -4.497 1.00 94.81 93 TYR A C 1
ATOM 761 O O . TYR A 1 93 ? -4.534 -17.340 -4.421 1.00 94.81 93 TYR A O 1
ATOM 769 N N . GLU A 1 94 ? -5.592 -15.598 -5.332 1.00 93.19 94 GLU A N 1
ATOM 770 C CA . GLU A 1 94 ? -4.493 -15.222 -6.216 1.00 93.19 94 GLU A CA 1
ATOM 771 C C . GLU A 1 94 ? -3.224 -14.865 -5.420 1.00 93.19 94 GLU A C 1
ATOM 773 O O . GLU A 1 94 ? -2.122 -15.276 -5.774 1.00 93.19 94 GLU A O 1
ATOM 778 N N . ALA A 1 95 ? -3.354 -14.136 -4.306 1.00 92.00 95 ALA A N 1
ATOM 779 C CA . ALA A 1 95 ? -2.232 -13.821 -3.421 1.00 92.00 95 ALA A CA 1
ATOM 780 C C . ALA A 1 95 ? -1.674 -15.057 -2.692 1.00 92.00 95 ALA A C 1
ATOM 782 O O . ALA A 1 95 ? -0.473 -15.118 -2.433 1.00 92.00 95 ALA A O 1
ATOM 783 N N . HIS A 1 96 ? -2.516 -16.039 -2.371 1.00 92.44 96 HIS A N 1
ATOM 784 C CA . HIS A 1 96 ? -2.103 -17.294 -1.743 1.00 92.44 96 HIS A CA 1
ATOM 785 C C . HIS A 1 96 ? -1.295 -18.177 -2.699 1.00 92.44 96 HIS A C 1
ATOM 787 O O . HIS A 1 96 ? -0.257 -18.704 -2.300 1.00 92.44 96 HIS A O 1
ATOM 793 N N . VAL A 1 97 ? -1.730 -18.303 -3.957 1.00 92.44 97 VAL A N 1
ATOM 794 C CA . VAL A 1 97 ? -1.063 -19.151 -4.958 1.00 92.44 97 VAL A CA 1
ATOM 795 C C . VAL A 1 97 ? 0.168 -18.470 -5.555 1.00 92.44 97 VAL A C 1
ATOM 797 O O . VAL A 1 97 ? 1.228 -19.082 -5.657 1.00 92.44 97 VAL A O 1
ATOM 800 N N . GLU A 1 98 ? 0.050 -17.202 -5.947 1.00 88.88 98 GLU A N 1
ATOM 801 C CA . GLU A 1 98 ? 1.092 -16.493 -6.705 1.00 88.88 98 GLU A CA 1
ATOM 802 C C . GLU A 1 98 ? 1.999 -15.620 -5.824 1.00 88.88 98 GLU A C 1
ATOM 804 O O . GLU A 1 98 ? 2.955 -15.004 -6.302 1.00 88.88 98 GLU A O 1
ATOM 809 N N . GLY A 1 99 ? 1.700 -15.527 -4.529 1.00 88.19 99 GLY A N 1
ATOM 810 C CA . GLY A 1 99 ? 2.469 -14.737 -3.578 1.00 88.19 99 GLY A CA 1
ATOM 811 C C . GLY A 1 99 ? 2.208 -13.221 -3.654 1.00 88.19 99 GLY A C 1
ATOM 812 O O . GLY A 1 99 ? 1.188 -12.764 -4.192 1.00 88.19 99 GLY A O 1
ATOM 813 N N . PRO A 1 100 ? 3.118 -12.402 -3.080 1.00 88.00 100 PRO A N 1
ATOM 814 C CA . PRO A 1 100 ? 2.913 -10.968 -2.872 1.00 88.00 100 PRO A CA 1
ATOM 815 C C . PRO A 1 100 ? 2.546 -10.195 -4.144 1.00 88.00 100 PRO A C 1
ATOM 817 O O . PRO A 1 100 ? 3.272 -10.209 -5.140 1.00 88.00 100 PRO A O 1
ATOM 820 N N . VAL A 1 101 ? 1.457 -9.422 -4.075 1.00 85.00 101 VAL A N 1
ATOM 821 C CA . VAL A 1 101 ? 0.876 -8.715 -5.234 1.00 85.00 101 VAL A CA 1
ATOM 822 C C . VAL A 1 101 ? 1.798 -7.600 -5.770 1.00 85.00 101 VAL A C 1
ATOM 824 O O . VAL A 1 101 ? 1.705 -7.200 -6.929 1.00 85.00 101 VAL A O 1
ATOM 827 N N . GLN A 1 102 ? 2.754 -7.119 -4.967 1.00 78.69 102 GLN A N 1
ATOM 828 C CA . GLN A 1 102 ? 3.664 -6.018 -5.324 1.00 78.69 102 GLN A CA 1
ATOM 829 C C . GLN A 1 102 ? 4.456 -6.235 -6.631 1.00 78.69 102 GLN A C 1
ATOM 831 O O . GLN A 1 102 ? 4.771 -5.261 -7.314 1.00 78.69 102 GLN A O 1
ATOM 836 N N . HIS A 1 103 ? 4.760 -7.487 -6.992 1.00 76.94 103 HIS A N 1
ATOM 837 C CA . HIS A 1 103 ? 5.499 -7.824 -8.218 1.00 76.94 103 HIS A CA 1
ATOM 838 C C . HIS A 1 103 ? 4.590 -7.989 -9.442 1.00 76.94 103 HIS A C 1
ATOM 840 O O . HIS A 1 103 ? 5.069 -7.982 -10.571 1.00 76.94 103 HIS A O 1
ATOM 846 N N . ARG A 1 104 ? 3.282 -8.129 -9.214 1.00 82.25 104 ARG A N 1
ATOM 847 C CA . ARG A 1 104 ? 2.272 -8.456 -10.230 1.00 82.25 104 ARG A CA 1
ATOM 848 C C . ARG A 1 104 ? 1.391 -7.256 -10.578 1.00 82.25 104 ARG A C 1
ATOM 850 O O . ARG A 1 104 ? 0.641 -7.278 -11.546 1.00 82.25 104 ARG A O 1
ATOM 857 N N . TRP A 1 105 ? 1.519 -6.165 -9.823 1.00 80.94 105 TRP A N 1
ATOM 858 C CA . TRP A 1 105 ? 0.910 -4.887 -10.170 1.00 80.94 105 TRP A CA 1
ATOM 859 C C . TRP A 1 105 ? 1.350 -4.392 -11.541 1.00 80.94 105 TRP A C 1
ATOM 861 O O . TRP A 1 105 ? 2.495 -4.554 -11.952 1.00 80.94 105 TRP A O 1
ATOM 871 N N . ILE A 1 106 ? 0.454 -3.662 -12.202 1.00 84.50 106 ILE A N 1
ATOM 872 C CA . ILE A 1 106 ? 0.743 -3.020 -13.484 1.00 84.50 106 ILE A CA 1
ATOM 873 C C . ILE A 1 106 ? 1.766 -1.873 -13.348 1.00 84.50 106 ILE A C 1
ATOM 875 O O . ILE A 1 106 ? 2.485 -1.558 -14.293 1.00 84.50 106 ILE A O 1
ATOM 879 N N . TYR A 1 107 ? 1.897 -1.269 -12.157 1.00 79.75 107 TYR A N 1
ATOM 880 C CA . TYR A 1 107 ? 2.739 -0.083 -11.944 1.00 79.75 107 TYR A CA 1
ATOM 881 C C . TYR A 1 107 ? 4.236 -0.290 -12.241 1.00 79.75 107 TYR A C 1
ATOM 883 O O . TYR A 1 107 ? 4.822 0.595 -12.874 1.00 79.75 107 TYR A O 1
ATOM 891 N N . PRO A 1 108 ? 4.895 -1.386 -11.801 1.00 81.06 108 PRO A N 1
ATOM 892 C CA . PRO A 1 108 ? 6.240 -1.733 -12.256 1.00 81.06 108 PRO A CA 1
ATOM 893 C C . PRO A 1 108 ? 6.385 -1.732 -13.782 1.00 81.06 108 PRO A C 1
ATOM 895 O O . PRO A 1 108 ? 7.285 -1.068 -14.305 1.00 81.06 108 PRO A O 1
ATOM 898 N N . PHE A 1 109 ? 5.465 -2.389 -14.493 1.00 84.19 109 PHE A N 1
ATOM 899 C CA . PHE A 1 109 ? 5.492 -2.495 -15.952 1.00 84.19 109 PHE A CA 1
ATOM 900 C C . PHE A 1 109 ? 5.274 -1.137 -16.622 1.00 84.19 109 PHE A C 1
ATOM 902 O O . PHE A 1 109 ? 6.064 -0.730 -17.470 1.00 84.19 109 PHE A O 1
ATOM 909 N N . GLU A 1 110 ? 4.280 -0.361 -16.189 1.00 84.94 110 GLU A N 1
ATOM 910 C CA . GLU A 1 110 ? 4.050 0.997 -16.699 1.00 84.94 110 GLU A CA 1
ATOM 911 C C . GLU A 1 110 ? 5.251 1.914 -16.467 1.00 84.94 110 GLU A C 1
ATOM 913 O O . GLU A 1 110 ? 5.612 2.717 -17.331 1.00 84.94 110 GLU A O 1
ATOM 918 N N . ARG A 1 111 ? 5.901 1.811 -15.302 1.00 84.62 111 ARG A N 1
ATOM 919 C CA . ARG A 1 111 ? 7.093 2.605 -14.986 1.00 84.62 111 ARG A CA 1
ATOM 920 C C . ARG A 1 111 ? 8.264 2.217 -15.883 1.00 84.62 111 ARG A C 1
ATOM 922 O O . ARG A 1 111 ? 8.979 3.110 -16.345 1.00 84.62 111 ARG A O 1
ATOM 929 N N . PHE A 1 112 ? 8.438 0.925 -16.142 1.00 85.75 112 PHE A N 1
ATOM 930 C CA . PHE A 1 112 ? 9.432 0.414 -17.077 1.00 85.75 112 PHE A CA 1
ATOM 931 C C . PHE A 1 112 ? 9.171 0.916 -18.503 1.00 85.75 112 PHE A C 1
ATOM 933 O O . PHE A 1 112 ? 10.038 1.561 -19.097 1.00 85.75 112 PHE A O 1
ATOM 940 N N . LEU A 1 113 ? 7.948 0.737 -19.007 1.00 88.06 113 LEU A N 1
ATOM 941 C CA . LEU A 1 113 ? 7.526 1.196 -20.333 1.00 88.06 113 LEU A CA 1
ATOM 942 C C . LEU A 1 113 ? 7.655 2.713 -20.481 1.00 88.06 113 LEU A C 1
ATOM 944 O O . LEU A 1 113 ? 8.111 3.209 -21.512 1.00 88.06 113 LEU A O 1
ATOM 948 N N . ARG A 1 114 ? 7.333 3.479 -19.433 1.00 88.44 114 ARG A N 1
ATOM 949 C CA . ARG A 1 114 ? 7.594 4.921 -19.398 1.00 88.44 114 ARG A CA 1
ATOM 950 C C . ARG A 1 114 ? 9.087 5.213 -19.534 1.00 88.44 114 ARG A C 1
ATOM 952 O O . ARG A 1 114 ? 9.449 6.137 -20.256 1.00 88.44 114 ARG A O 1
ATOM 959 N N . GLY A 1 115 ? 9.947 4.450 -18.864 1.00 87.00 115 GLY A N 1
ATOM 960 C CA . GLY A 1 115 ? 11.399 4.551 -19.004 1.00 87.00 115 GLY A CA 1
ATOM 961 C C . GLY A 1 115 ? 11.861 4.346 -20.447 1.00 87.00 115 GLY A C 1
ATOM 962 O O . GLY A 1 115 ? 12.626 5.165 -20.956 1.00 87.00 115 GLY A O 1
ATOM 963 N N . LEU A 1 116 ? 11.344 3.318 -21.127 1.00 87.50 116 LEU A N 1
ATOM 964 C CA . LEU A 1 116 ? 11.605 3.080 -22.552 1.00 87.50 116 LEU A CA 1
ATOM 965 C C . LEU A 1 116 ? 11.116 4.240 -23.417 1.00 87.50 116 LEU A C 1
ATOM 967 O O . LEU A 1 116 ? 11.865 4.768 -24.232 1.00 87.50 116 LEU A O 1
ATOM 971 N N . LYS A 1 117 ? 9.894 4.717 -23.173 1.00 87.94 117 LYS A N 1
ATOM 972 C CA . LYS A 1 117 ? 9.309 5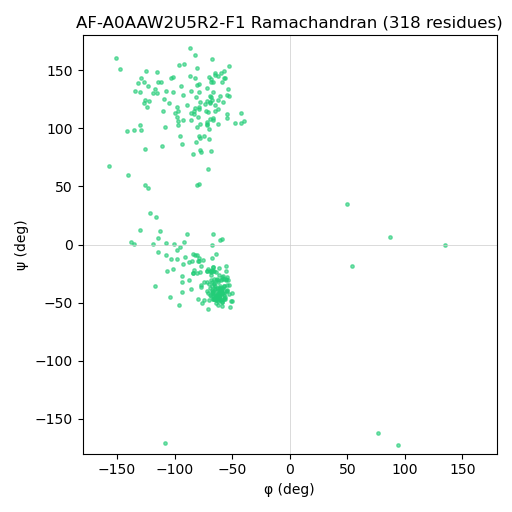.848 -23.899 1.00 87.94 117 LYS A CA 1
ATOM 973 C C . LYS A 1 117 ? 10.161 7.116 -23.802 1.00 87.94 117 LYS A C 1
ATOM 975 O O . LYS A 1 117 ? 10.256 7.850 -24.777 1.00 87.94 117 LYS A O 1
ATOM 980 N N . MET A 1 118 ? 10.805 7.366 -22.661 1.00 88.00 118 MET A N 1
ATOM 981 C CA . MET A 1 118 ? 11.705 8.516 -22.487 1.00 88.00 118 MET A CA 1
ATOM 982 C C . MET A 1 118 ? 13.029 8.379 -23.257 1.00 88.00 118 MET A C 1
ATOM 984 O O . MET A 1 118 ? 13.683 9.391 -23.505 1.00 88.00 118 MET A O 1
ATOM 988 N N . LYS A 1 119 ? 13.441 7.158 -23.627 1.00 87.44 119 LYS A N 1
ATOM 989 C CA . LYS A 1 119 ? 14.634 6.912 -24.459 1.00 87.44 119 LYS A CA 1
ATOM 990 C C . LYS A 1 119 ? 14.376 7.198 -25.944 1.00 87.44 119 LYS A C 1
ATOM 992 O O . LYS A 1 119 ? 15.305 7.515 -26.680 1.00 87.44 119 LYS A O 1
ATOM 997 N N . VAL A 1 120 ? 13.119 7.136 -26.378 1.00 88.44 120 VAL A N 1
ATOM 998 C CA . VAL A 1 120 ? 12.715 7.340 -27.774 1.00 88.44 120 VAL A CA 1
ATOM 999 C C . VAL A 1 120 ? 12.634 8.837 -28.083 1.00 88.44 120 VAL A C 1
ATOM 1001 O O . VAL A 1 120 ? 11.659 9.506 -27.747 1.00 88.44 120 VAL A O 1
ATOM 1004 N N . LYS A 1 121 ? 13.664 9.371 -28.746 1.00 84.62 121 LYS A N 1
ATOM 1005 C CA . LYS A 1 121 ? 13.709 10.770 -29.216 1.00 84.62 121 LYS A CA 1
ATOM 1006 C C . LYS A 1 121 ? 13.087 10.969 -30.605 1.00 84.62 121 LYS A C 1
ATOM 1008 O O . LYS A 1 121 ? 12.536 12.032 -30.871 1.00 84.62 121 LYS A O 1
ATOM 1013 N N . ASN A 1 122 ? 13.148 9.953 -31.468 1.00 86.81 122 ASN A N 1
ATOM 1014 C CA . ASN A 1 122 ? 12.568 9.946 -32.812 1.00 86.81 122 ASN A CA 1
ATOM 1015 C C . ASN A 1 122 ? 11.646 8.728 -32.978 1.00 86.81 122 ASN A C 1
ATOM 1017 O O . ASN A 1 122 ? 12.072 7.590 -32.802 1.00 86.81 122 ASN A O 1
ATOM 1021 N N . LYS A 1 123 ? 10.381 8.962 -33.341 1.00 86.81 123 LYS A N 1
ATOM 1022 C CA . LYS A 1 123 ? 9.384 7.894 -33.515 1.00 86.81 123 LYS A CA 1
ATOM 1023 C C . LYS A 1 123 ? 9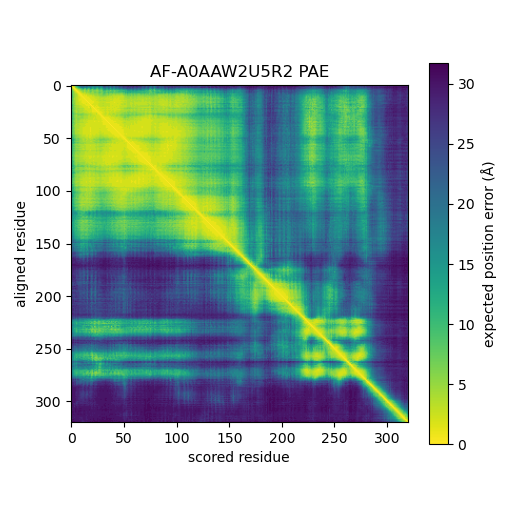.563 7.080 -34.802 1.00 86.81 123 LYS A C 1
ATOM 1025 O O . LYS A 1 123 ? 8.952 6.027 -34.908 1.00 86.81 123 LYS A O 1
ATOM 1030 N N . ALA A 1 124 ? 10.381 7.535 -35.752 1.00 89.12 124 ALA A N 1
ATOM 1031 C CA . ALA A 1 124 ? 10.652 6.793 -36.985 1.00 89.12 124 ALA A CA 1
ATOM 1032 C C . ALA A 1 124 ? 11.526 5.543 -36.759 1.00 89.12 124 ALA A C 1
ATOM 1034 O O . ALA A 1 124 ? 11.474 4.613 -37.554 1.00 89.12 124 ALA A O 1
ATOM 1035 N N . HIS A 1 125 ? 12.302 5.505 -35.667 1.00 88.38 125 HIS A N 1
ATOM 1036 C CA . HIS A 1 125 ? 13.255 4.429 -35.367 1.00 88.38 125 HIS A CA 1
ATOM 1037 C C . HIS A 1 125 ? 13.247 4.085 -33.871 1.00 88.38 125 HIS A C 1
ATOM 1039 O O . HIS A 1 125 ? 14.246 4.228 -33.167 1.00 88.38 125 HIS A O 1
ATOM 1045 N N . VAL A 1 126 ? 12.080 3.678 -33.366 1.00 90.06 126 VAL A N 1
ATOM 1046 C CA . VAL A 1 126 ? 11.852 3.419 -31.933 1.00 90.06 126 VAL A CA 1
ATOM 1047 C C . VAL A 1 126 ? 12.795 2.341 -31.396 1.00 90.06 126 VAL A C 1
ATOM 1049 O O . VAL A 1 126 ? 13.428 2.546 -30.364 1.00 90.06 126 VAL A O 1
ATOM 1052 N N . GLU A 1 127 ? 12.920 1.224 -32.111 1.00 90.38 127 GLU A N 1
ATOM 1053 C CA . GLU A 1 127 ? 13.727 0.069 -31.700 1.00 90.38 127 GLU A CA 1
ATOM 1054 C C . GLU A 1 127 ? 15.217 0.420 -31.627 1.00 90.38 127 GLU A C 1
ATOM 1056 O O . GLU A 1 127 ? 15.845 0.233 -30.585 1.00 90.38 127 GLU A O 1
ATOM 1061 N N . ALA A 1 128 ? 15.756 1.034 -32.687 1.00 91.94 128 ALA A N 1
ATOM 1062 C CA . ALA A 1 128 ? 17.162 1.428 -32.758 1.00 91.94 128 ALA A CA 1
ATOM 1063 C C . ALA A 1 128 ? 17.556 2.400 -31.634 1.00 91.94 128 ALA A C 1
ATOM 1065 O O . ALA A 1 128 ? 18.598 2.227 -31.006 1.00 91.94 128 ALA A O 1
ATOM 1066 N N . LEU A 1 129 ? 16.703 3.381 -31.315 1.00 89.81 129 LEU A N 1
ATOM 1067 C CA . LEU A 1 129 ? 16.974 4.334 -30.233 1.00 89.81 129 LEU A CA 1
ATOM 1068 C C . LEU A 1 129 ? 16.897 3.707 -28.842 1.00 89.81 129 LEU A C 1
ATOM 1070 O O . LEU A 1 129 ? 17.624 4.116 -27.935 1.00 89.81 129 LEU A O 1
ATOM 1074 N N . VAL A 1 130 ? 16.003 2.735 -28.644 1.00 91.38 130 VAL A N 1
ATOM 1075 C CA . VAL A 1 130 ? 15.953 1.992 -27.383 1.00 91.38 130 VAL A CA 1
ATOM 1076 C C . VAL A 1 130 ? 17.248 1.205 -27.207 1.00 91.38 130 VAL A C 1
ATOM 1078 O O . VAL A 1 130 ? 17.856 1.327 -26.142 1.00 91.38 130 VAL A O 1
ATOM 1081 N N . VAL A 1 131 ? 17.694 0.480 -28.240 1.00 92.31 131 VAL A N 1
ATOM 1082 C CA . VAL A 1 131 ? 18.957 -0.280 -28.237 1.00 92.31 131 VAL A CA 1
ATOM 1083 C C . VAL A 1 131 ? 20.151 0.639 -27.980 1.00 92.31 131 VAL A C 1
ATOM 1085 O O . VAL A 1 131 ? 20.915 0.388 -27.053 1.00 92.31 131 VAL A O 1
ATOM 1088 N N . GLU A 1 132 ? 20.270 1.756 -28.700 1.00 92.31 132 GLU A N 1
ATOM 1089 C CA . GLU A 1 132 ? 21.349 2.735 -28.504 1.00 92.31 132 GLU A CA 1
ATOM 1090 C C . GLU A 1 132 ? 21.388 3.255 -27.057 1.00 92.31 132 GLU A C 1
ATOM 1092 O O . GLU A 1 132 ? 22.430 3.262 -26.401 1.00 92.31 132 GLU A O 1
ATOM 1097 N N . ALA A 1 133 ? 20.233 3.633 -26.505 1.00 89.75 133 ALA A N 1
ATOM 1098 C CA . ALA A 1 133 ? 20.144 4.107 -25.130 1.00 89.75 133 ALA A CA 1
ATOM 1099 C C . ALA A 1 133 ? 20.408 3.006 -24.084 1.00 89.75 133 ALA A C 1
ATOM 1101 O O . ALA A 1 133 ? 20.735 3.324 -22.936 1.00 89.75 133 ALA A O 1
ATOM 1102 N N . TYR A 1 134 ? 20.221 1.729 -24.428 1.00 89.56 134 TYR A N 1
ATOM 1103 C CA . TYR A 1 134 ? 20.649 0.601 -23.600 1.00 89.56 134 TYR A CA 1
ATOM 1104 C C . TYR A 1 134 ? 22.161 0.401 -23.665 1.00 89.56 134 TYR A C 1
ATOM 1106 O O . TYR A 1 134 ? 22.776 0.382 -22.603 1.00 89.56 134 TYR A O 1
ATOM 1114 N N . LEU A 1 135 ? 22.763 0.402 -24.855 1.00 93.50 135 LEU A N 1
ATOM 1115 C CA . LEU A 1 135 ? 24.215 0.298 -25.032 1.00 93.50 135 LEU A CA 1
ATOM 1116 C C . LEU A 1 135 ? 24.958 1.395 -24.265 1.00 93.50 135 LEU A C 1
ATOM 1118 O O . LEU A 1 135 ? 25.872 1.115 -23.498 1.00 93.50 135 LEU A O 1
ATOM 1122 N N . VAL A 1 136 ? 24.518 2.652 -24.377 1.00 90.81 136 VAL A N 1
ATOM 1123 C CA . VAL A 1 136 ? 25.114 3.765 -23.615 1.00 90.81 136 VAL A CA 1
ATOM 1124 C C . VAL A 1 136 ? 24.972 3.551 -22.105 1.00 90.81 136 VAL A C 1
ATOM 1126 O O . VAL A 1 136 ? 25.878 3.886 -21.339 1.00 90.81 136 VAL A O 1
ATOM 1129 N N . LYS A 1 137 ? 23.841 2.993 -21.651 1.00 88.31 137 LYS A N 1
ATOM 1130 C CA . LYS A 1 137 ? 23.630 2.678 -20.233 1.00 88.31 137 LYS A CA 1
ATOM 1131 C C . LYS A 1 137 ? 24.588 1.575 -19.776 1.00 88.31 137 LYS A C 1
ATOM 1133 O O . LYS A 1 137 ? 25.189 1.743 -18.722 1.00 88.31 137 LYS A O 1
ATOM 1138 N N . GLU A 1 138 ? 24.725 0.493 -20.534 1.00 91.19 138 GLU A N 1
ATOM 1139 C CA . GLU A 1 138 ? 25.613 -0.633 -20.223 1.00 91.19 138 GLU A CA 1
ATOM 1140 C C . GLU A 1 138 ? 27.079 -0.223 -20.244 1.00 91.19 138 GLU A C 1
ATOM 1142 O O . GLU A 1 138 ? 27.776 -0.463 -19.266 1.00 91.19 138 GLU A O 1
ATOM 1147 N N . ILE A 1 139 ? 27.528 0.508 -21.267 1.00 93.00 139 ILE A N 1
ATOM 1148 C CA . ILE A 1 139 ? 28.892 1.050 -21.319 1.00 93.00 139 ILE A CA 1
ATOM 1149 C C . ILE A 1 139 ? 29.144 1.955 -20.112 1.00 93.00 139 ILE A C 1
ATOM 1151 O O . ILE A 1 139 ? 30.201 1.876 -19.493 1.00 93.00 139 ILE A O 1
ATOM 1155 N N . SER A 1 140 ? 28.177 2.791 -19.720 1.00 88.69 140 SER A N 1
ATOM 1156 C CA . SER A 1 140 ? 28.310 3.636 -18.527 1.00 88.69 140 SER A CA 1
ATOM 1157 C C . SER A 1 140 ? 28.384 2.834 -17.222 1.00 88.69 140 SER A C 1
ATOM 1159 O O . SER A 1 140 ? 28.978 3.323 -16.265 1.00 88.69 140 SER A O 1
ATOM 1161 N N . VAL A 1 141 ? 27.754 1.660 -17.156 1.00 86.88 141 VAL A N 1
ATOM 1162 C CA . VAL A 1 141 ? 27.809 0.748 -16.004 1.00 86.88 141 VAL A CA 1
ATOM 1163 C C . VAL A 1 141 ? 29.146 0.013 -15.989 1.00 86.88 141 VAL A C 1
ATOM 1165 O O . VAL A 1 141 ? 29.861 0.064 -14.995 1.00 86.88 141 VAL A O 1
ATOM 1168 N N . PHE A 1 142 ? 29.536 -0.570 -17.115 1.00 89.38 142 PHE A N 1
ATOM 1169 C CA . PHE A 1 142 ? 30.800 -1.272 -17.285 1.00 89.38 142 PHE A CA 1
ATOM 1170 C C . PHE A 1 142 ? 32.004 -0.361 -17.015 1.00 89.38 142 PHE A C 1
ATOM 1172 O O . PHE A 1 142 ? 32.850 -0.671 -16.184 1.00 89.38 142 PHE A O 1
ATOM 1179 N N . THR A 1 143 ? 32.042 0.830 -17.621 1.00 89.06 143 THR A N 1
ATOM 1180 C CA . THR A 1 143 ? 33.113 1.815 -17.369 1.00 89.06 143 THR A CA 1
ATOM 1181 C C . THR A 1 143 ? 33.151 2.277 -15.916 1.00 89.06 143 THR A C 1
ATOM 1183 O O . THR A 1 143 ? 34.224 2.622 -15.428 1.00 89.06 143 THR A O 1
ATOM 1186 N N . SER A 1 144 ? 32.022 2.226 -15.194 1.00 86.88 144 SER A N 1
ATOM 1187 C CA . SER A 1 144 ? 32.003 2.590 -13.777 1.00 86.88 144 SER A CA 1
ATOM 1188 C C . SER A 1 144 ? 32.786 1.644 -12.873 1.00 86.88 144 SER A C 1
ATOM 1190 O O . SER A 1 144 ? 33.261 2.089 -11.834 1.00 86.88 144 SER A O 1
ATOM 1192 N N . GLN A 1 145 ? 33.000 0.394 -13.293 1.00 86.00 145 GLN A N 1
ATOM 1193 C CA . GLN A 1 145 ? 33.810 -0.577 -12.551 1.00 86.00 145 GLN A CA 1
ATOM 1194 C C . GLN A 1 145 ? 35.312 -0.253 -12.597 1.00 86.00 145 GLN A C 1
ATOM 1196 O O . GLN A 1 145 ? 36.057 -0.662 -11.712 1.00 86.00 145 GLN A O 1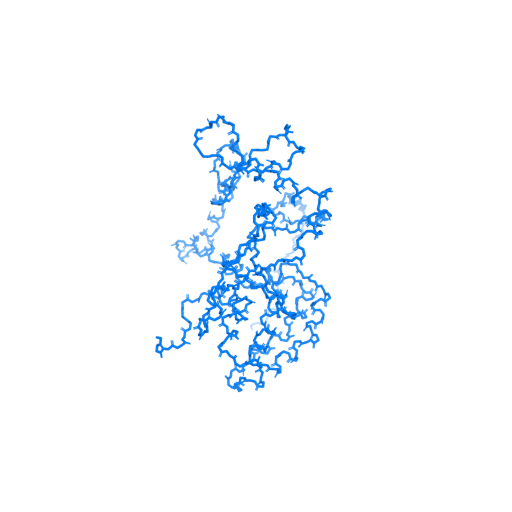
ATOM 1201 N N . TYR A 1 146 ? 35.756 0.498 -13.609 1.00 88.25 146 TYR A N 1
ATOM 1202 C CA . TYR A 1 146 ? 37.157 0.899 -13.774 1.00 88.25 146 TYR A CA 1
ATOM 1203 C C . TYR A 1 146 ? 37.481 2.241 -13.115 1.00 88.25 146 TYR A C 1
ATOM 1205 O O . TYR A 1 146 ? 38.651 2.616 -13.032 1.00 88.25 146 TYR A O 1
ATOM 1213 N N . PHE A 1 147 ? 36.469 2.992 -12.675 1.00 85.75 147 PHE A N 1
ATOM 1214 C CA . PHE A 1 147 ? 36.698 4.232 -11.948 1.00 85.75 147 PHE A CA 1
ATOM 1215 C C . PHE A 1 147 ? 37.012 3.958 -10.480 1.00 85.75 147 PHE A C 1
ATOM 1217 O O . PHE A 1 147 ? 36.551 2.986 -9.887 1.00 85.75 147 PHE A O 1
ATOM 1224 N N . GLU A 1 148 ? 37.781 4.860 -9.873 1.00 85.00 148 GLU A N 1
ATOM 1225 C CA . GLU A 1 148 ? 38.022 4.804 -8.437 1.00 85.00 148 GLU A CA 1
ATOM 1226 C C . GLU A 1 148 ? 36.697 4.899 -7.653 1.00 85.00 148 GLU A C 1
ATOM 1228 O O . GLU A 1 148 ? 35.802 5.645 -8.066 1.00 85.00 148 GLU A O 1
ATOM 1233 N N . PRO A 1 149 ? 36.571 4.242 -6.480 1.00 77.31 149 PRO A N 1
ATOM 1234 C CA . PRO A 1 149 ? 35.324 4.188 -5.699 1.00 77.31 149 PRO A CA 1
ATOM 1235 C C . PRO A 1 149 ? 34.720 5.554 -5.334 1.00 77.31 149 PRO A C 1
ATOM 1237 O O . PRO A 1 149 ? 33.529 5.677 -5.058 1.00 77.31 149 PRO A O 1
ATOM 1240 N N . GLN A 1 150 ? 35.552 6.592 -5.330 1.00 78.38 150 GLN A N 1
ATOM 1241 C CA . GLN A 1 150 ? 35.203 7.978 -5.029 1.00 78.38 150 GLN A CA 1
ATOM 1242 C C . GLN A 1 150 ? 34.530 8.713 -6.207 1.00 78.38 150 GLN A C 1
ATOM 1244 O O . GLN A 1 150 ? 33.947 9.784 -6.021 1.00 78.38 150 GLN A O 1
ATOM 1249 N N . VAL A 1 151 ? 34.544 8.140 -7.415 1.00 80.50 151 VAL A N 1
ATOM 1250 C CA . VAL A 1 151 ? 33.876 8.702 -8.594 1.00 80.50 151 VAL A CA 1
ATOM 1251 C C . VAL A 1 151 ? 32.394 8.317 -8.602 1.00 80.50 151 VAL A C 1
ATOM 1253 O O . VAL A 1 151 ? 32.003 7.157 -8.748 1.00 80.50 151 VAL A O 1
ATOM 1256 N N . LEU A 1 152 ? 31.533 9.330 -8.482 1.00 77.38 152 LEU A N 1
ATOM 1257 C CA . LEU A 1 152 ? 30.081 9.161 -8.405 1.00 77.38 152 LEU A CA 1
ATOM 1258 C C . LEU A 1 152 ? 29.438 8.892 -9.774 1.00 77.38 152 LEU A C 1
ATOM 1260 O O . LEU A 1 152 ? 28.974 9.802 -10.478 1.00 77.38 152 LEU A O 1
ATOM 1264 N N . CYS A 1 153 ? 29.317 7.613 -10.097 1.00 78.25 153 CYS A N 1
ATOM 1265 C CA . CYS A 1 153 ? 28.619 7.080 -11.256 1.00 78.25 153 CYS A CA 1
ATOM 1266 C C . CYS A 1 153 ? 27.132 6.872 -10.964 1.00 78.25 153 CYS A C 1
ATOM 1268 O O . CYS A 1 153 ? 26.676 6.936 -9.827 1.00 78.25 153 CYS A O 1
ATOM 1270 N N . LYS A 1 154 ? 26.328 6.605 -11.996 1.00 71.06 154 LYS A N 1
ATOM 1271 C CA . LYS A 1 154 ? 24.879 6.416 -11.823 1.00 71.06 154 LYS A CA 1
ATOM 1272 C C . LYS A 1 154 ? 24.525 5.289 -10.835 1.00 71.06 154 LYS A C 1
ATOM 1274 O O . LYS A 1 154 ? 23.484 5.390 -10.197 1.00 71.06 154 LYS A O 1
ATOM 1279 N N . GLN A 1 155 ? 25.372 4.263 -10.719 1.00 70.00 155 GLN A N 1
ATOM 1280 C CA . GLN A 1 155 ? 25.213 3.152 -9.772 1.00 70.00 155 GLN A CA 1
ATOM 1281 C C . GLN A 1 155 ? 25.795 3.440 -8.381 1.00 70.00 155 GLN A C 1
ATOM 1283 O O . GLN A 1 155 ? 25.177 3.066 -7.394 1.00 70.00 155 GLN A O 1
ATOM 1288 N N . SER A 1 156 ? 26.938 4.130 -8.289 1.00 67.50 156 SER A N 1
ATOM 1289 C CA . SER A 1 156 ? 27.585 4.456 -7.007 1.00 67.50 156 SER A CA 1
ATOM 1290 C C . SER A 1 156 ? 27.033 5.719 -6.342 1.00 67.50 156 SER A C 1
ATOM 1292 O O . SER A 1 156 ? 27.371 6.025 -5.200 1.00 67.50 156 SER A O 1
ATOM 1294 N N . ARG A 1 157 ? 26.175 6.479 -7.038 1.00 67.56 157 ARG A N 1
ATOM 1295 C CA . ARG A 1 157 ? 25.534 7.666 -6.474 1.00 67.56 157 ARG A CA 1
ATOM 1296 C C . ARG A 1 157 ? 24.609 7.265 -5.325 1.00 67.56 157 ARG A C 1
ATOM 1298 O O . ARG A 1 157 ? 23.626 6.563 -5.577 1.00 67.56 157 ARG A O 1
ATOM 1305 N N . PRO A 1 158 ? 24.855 7.771 -4.103 1.00 62.75 158 PRO A N 1
ATOM 1306 C CA . PRO A 1 158 ? 23.934 7.570 -2.999 1.00 62.75 158 PRO A CA 1
ATOM 1307 C C . PRO A 1 158 ? 22.545 8.078 -3.387 1.00 62.75 158 PRO A C 1
ATOM 1309 O O . PRO A 1 158 ? 22.395 9.093 -4.081 1.00 62.75 158 PRO A O 1
ATOM 1312 N N . SER A 1 159 ? 21.516 7.364 -2.931 1.00 57.09 159 SER A N 1
ATOM 1313 C CA . SER A 1 159 ? 20.143 7.858 -3.009 1.00 57.09 159 SER A CA 1
ATOM 1314 C C . SER A 1 159 ? 20.061 9.257 -2.385 1.00 57.09 159 SER A C 1
ATOM 1316 O O . SER A 1 159 ? 20.830 9.594 -1.487 1.00 57.09 159 SER A O 1
ATOM 1318 N N . ARG A 1 160 ? 19.095 10.084 -2.813 1.00 54.62 160 ARG A N 1
ATOM 1319 C CA . ARG A 1 160 ? 18.903 11.439 -2.246 1.00 54.62 160 ARG A CA 1
ATOM 1320 C C . ARG A 1 160 ? 18.726 11.446 -0.720 1.00 54.62 160 ARG A C 1
ATOM 1322 O O . ARG A 1 160 ? 18.915 12.498 -0.126 1.00 54.62 160 ARG A O 1
ATOM 1329 N N . ASN A 1 161 ? 18.386 10.301 -0.128 1.00 58.09 161 ASN A N 1
ATOM 1330 C CA . ASN A 1 161 ? 18.168 10.120 1.306 1.00 58.09 161 ASN A CA 1
ATOM 1331 C C . ASN A 1 161 ? 19.192 9.151 1.938 1.00 58.09 161 ASN A C 1
ATOM 1333 O O . ASN A 1 161 ? 18.857 8.480 2.908 1.00 58.09 161 ASN A O 1
ATOM 1337 N N . ASP A 1 162 ? 20.375 8.975 1.339 1.00 57.03 162 ASP A N 1
ATOM 1338 C CA . ASP A 1 162 ? 21.406 8.071 1.861 1.00 57.03 162 ASP A CA 1
ATOM 1339 C C . ASP A 1 162 ? 22.453 8.835 2.682 1.00 57.03 162 ASP A C 1
ATOM 1341 O O . ASP A 1 162 ? 23.313 9.542 2.140 1.00 57.03 162 ASP A O 1
ATOM 1345 N N . ASP A 1 163 ? 22.384 8.674 3.999 1.00 54.62 163 ASP A N 1
ATOM 1346 C CA . ASP A 1 163 ? 23.364 9.201 4.942 1.00 54.62 163 ASP A CA 1
ATOM 1347 C C . ASP A 1 163 ? 24.533 8.210 5.033 1.00 54.62 163 ASP A C 1
ATOM 1349 O O . ASP A 1 163 ? 24.594 7.388 5.941 1.00 54.62 163 ASP A O 1
ATOM 1353 N N . LEU A 1 164 ? 25.419 8.237 4.026 1.00 55.28 164 LEU A N 1
ATOM 1354 C CA . LEU A 1 164 ? 26.606 7.375 3.903 1.00 55.28 164 LEU A CA 1
ATOM 1355 C C . LEU A 1 164 ? 27.313 7.159 5.259 1.00 55.28 164 LEU A C 1
ATOM 1357 O O . LEU A 1 164 ? 27.982 8.054 5.776 1.00 55.28 164 LEU A O 1
ATOM 1361 N N . ALA A 1 165 ? 27.154 5.957 5.803 1.00 54.81 165 ALA A N 1
ATOM 1362 C CA . ALA A 1 165 ? 27.718 5.490 7.060 1.00 54.81 165 ALA A CA 1
ATOM 1363 C C . ALA A 1 165 ? 29.234 5.265 6.953 1.00 54.81 165 ALA A C 1
ATOM 1365 O O . ALA A 1 165 ? 29.674 4.451 6.142 1.00 54.81 165 ALA A O 1
ATOM 1366 N N . ILE A 1 166 ? 30.042 5.908 7.801 1.00 53.84 166 ILE A N 1
ATOM 1367 C CA . ILE A 1 166 ? 31.431 5.481 8.025 1.00 53.84 166 ILE A CA 1
ATOM 1368 C C . ILE A 1 166 ? 31.398 4.395 9.106 1.00 53.84 166 ILE A C 1
ATOM 1370 O O . ILE A 1 166 ? 31.172 4.689 10.277 1.00 53.84 166 ILE A O 1
ATOM 1374 N N . ASN A 1 167 ? 31.610 3.137 8.716 1.00 50.59 167 ASN A N 1
ATOM 1375 C CA . ASN A 1 167 ? 31.755 2.024 9.655 1.00 50.59 167 ASN A CA 1
ATOM 1376 C C . ASN A 1 167 ? 33.136 2.094 10.331 1.00 50.59 167 ASN A C 1
ATOM 1378 O O . ASN A 1 167 ? 34.108 1.563 9.794 1.00 50.59 167 ASN A O 1
ATOM 1382 N N . ASP A 1 168 ? 33.248 2.723 11.506 1.00 49.84 168 ASP A N 1
ATOM 1383 C CA . ASP A 1 168 ? 34.443 2.556 12.345 1.00 49.84 168 ASP A CA 1
ATOM 1384 C C . ASP A 1 168 ? 34.352 1.207 13.080 1.00 49.84 168 ASP A C 1
ATOM 1386 O O . ASP A 1 168 ? 33.605 1.028 14.045 1.00 49.84 168 ASP A O 1
ATOM 1390 N N . THR A 1 169 ? 35.116 0.224 12.606 1.00 51.84 169 THR A N 1
ATOM 1391 C CA . THR A 1 169 ? 35.173 -1.142 13.153 1.00 51.84 169 THR A CA 1
ATOM 1392 C C . THR A 1 169 ? 35.711 -1.212 14.585 1.00 51.84 169 THR A C 1
ATOM 1394 O O . THR A 1 169 ? 35.610 -2.258 15.221 1.00 51.84 169 THR A O 1
ATOM 1397 N N . ARG A 1 170 ? 36.230 -0.111 15.146 1.00 52.47 170 ARG A N 1
ATOM 1398 C CA . ARG A 1 170 ? 36.746 -0.054 16.526 1.00 52.47 170 ARG A CA 1
ATOM 1399 C C . ARG A 1 170 ? 35.662 0.108 17.601 1.00 52.47 170 ARG A C 1
ATOM 1401 O O . ARG A 1 170 ? 35.980 0.002 18.782 1.00 52.47 170 ARG A O 1
ATOM 1408 N N . ILE A 1 171 ? 34.400 0.358 17.225 1.00 51.97 171 ILE A N 1
ATOM 1409 C CA . ILE A 1 171 ? 33.297 0.727 18.145 1.00 51.97 171 ILE A CA 1
ATOM 1410 C C . ILE A 1 171 ? 32.129 -0.283 18.066 1.00 51.97 171 ILE A C 1
ATOM 1412 O O . ILE A 1 171 ? 30.977 0.032 18.347 1.00 51.97 171 ILE A O 1
ATOM 1416 N N . GLN A 1 172 ? 32.399 -1.539 17.698 1.00 51.03 172 GLN A N 1
ATOM 1417 C CA . GLN A 1 172 ? 31.359 -2.555 17.454 1.00 51.03 172 GLN A CA 1
ATOM 1418 C C . GLN A 1 172 ? 30.554 -3.011 18.695 1.00 51.03 172 GLN A C 1
ATOM 1420 O O . GLN A 1 172 ? 29.661 -3.838 18.556 1.00 51.03 172 GLN A O 1
ATOM 1425 N N . GLN A 1 173 ? 30.823 -2.492 19.900 1.00 51.66 173 GLN A N 1
ATOM 1426 C CA . GLN A 1 173 ? 30.213 -2.980 21.152 1.00 51.66 173 GLN A CA 1
ATOM 1427 C C . GLN A 1 173 ? 29.291 -1.983 21.877 1.00 51.66 173 GLN A C 1
ATOM 1429 O O . GLN A 1 173 ? 28.818 -2.284 22.970 1.00 51.66 173 GLN A O 1
ATOM 1434 N N . TYR A 1 174 ? 29.003 -0.810 21.304 1.00 55.47 174 TYR A N 1
ATOM 1435 C CA . TYR A 1 174 ? 28.163 0.197 21.965 1.00 55.47 174 TYR A CA 1
ATOM 1436 C C . TYR A 1 174 ? 26.842 0.432 21.227 1.00 55.47 174 TYR A C 1
ATOM 1438 O O . TYR A 1 174 ? 26.818 0.588 20.009 1.00 55.47 174 TYR A O 1
ATOM 1446 N N . ILE A 1 175 ? 25.756 0.595 21.994 1.00 57.12 175 ILE A N 1
ATOM 1447 C CA . ILE A 1 175 ? 24.401 0.991 21.548 1.00 57.12 175 ILE A CA 1
ATOM 1448 C C . ILE A 1 175 ? 24.337 2.357 20.830 1.00 57.12 175 ILE A C 1
ATOM 1450 O O . ILE A 1 175 ? 23.257 2.865 20.553 1.00 57.12 175 ILE A O 1
ATOM 1454 N N . PHE A 1 176 ? 25.484 2.997 20.601 1.00 56.81 176 PHE A N 1
ATOM 1455 C CA . PHE A 1 176 ? 25.634 4.316 19.991 1.00 56.81 176 PHE A CA 1
ATOM 1456 C C . PHE A 1 176 ? 26.309 4.251 18.617 1.00 56.81 176 PHE A C 1
ATOM 1458 O O . PHE A 1 176 ? 26.688 5.289 18.081 1.00 56.81 176 PHE A O 1
ATOM 1465 N N . ASN A 1 177 ? 26.464 3.060 18.030 1.00 58.53 177 ASN A N 1
ATOM 1466 C CA . ASN A 1 177 ? 27.057 2.896 16.703 1.00 58.53 177 ASN A CA 1
ATOM 1467 C C . ASN A 1 177 ? 26.049 3.192 15.575 1.00 58.53 177 ASN A C 1
ATOM 1469 O O . ASN A 1 177 ? 25.835 2.377 14.679 1.00 58.53 177 ASN A O 1
ATOM 1473 N N . PHE A 1 178 ? 25.385 4.347 15.656 1.00 55.66 178 PHE A N 1
ATOM 1474 C CA . PHE A 1 178 ? 24.443 4.790 14.638 1.00 55.66 178 PHE A CA 1
ATOM 1475 C C . PHE A 1 178 ? 25.168 5.596 13.570 1.00 55.66 178 PHE A C 1
ATOM 1477 O O . PHE A 1 178 ? 25.739 6.643 13.890 1.00 55.66 178 PHE A O 1
ATOM 1484 N N . PRO A 1 179 ? 25.135 5.157 12.304 1.00 54.72 179 PRO A N 1
ATOM 1485 C CA . PRO A 1 179 ? 25.695 5.955 11.239 1.00 54.72 179 PRO A CA 1
ATOM 1486 C C . PRO A 1 179 ? 24.848 7.207 11.025 1.00 54.72 179 PRO A C 1
ATOM 1488 O O . PRO A 1 179 ? 23.634 7.137 10.843 1.00 54.72 179 PRO A O 1
ATOM 1491 N N . GLY A 1 180 ? 25.501 8.362 11.047 1.00 53.03 180 GLY A N 1
ATOM 1492 C CA . GLY A 1 180 ? 24.898 9.646 10.730 1.00 53.03 180 GLY A CA 1
ATOM 1493 C C . GLY A 1 180 ? 25.929 10.549 10.071 1.00 53.03 180 GLY A C 1
ATOM 1494 O O . GLY A 1 180 ? 27.126 10.424 10.330 1.00 53.03 180 GLY A O 1
ATOM 1495 N N . ARG A 1 181 ? 25.468 11.458 9.209 1.00 56.53 181 ARG A N 1
ATOM 1496 C CA . ARG A 1 181 ? 26.322 12.491 8.623 1.00 56.53 181 ARG A CA 1
ATOM 1497 C C . ARG A 1 181 ? 26.428 13.654 9.605 1.00 56.53 181 ARG A C 1
ATOM 1499 O O . ARG A 1 181 ? 25.445 14.351 9.856 1.00 56.53 181 ARG A O 1
ATOM 1506 N N . ASP A 1 182 ? 27.613 13.866 10.160 1.00 60.81 182 ASP A N 1
ATOM 1507 C CA . ASP A 1 182 ? 27.910 15.067 10.924 1.00 60.81 182 ASP A CA 1
ATOM 1508 C C . ASP A 1 182 ? 27.898 16.293 9.999 1.00 60.81 182 ASP A C 1
ATOM 1510 O O . ASP A 1 182 ? 28.319 16.257 8.842 1.00 60.81 182 ASP A O 1
ATOM 1514 N N . SER A 1 183 ? 27.344 17.397 10.493 1.00 57.22 183 SER A N 1
ATOM 1515 C CA . SER A 1 183 ? 27.265 18.647 9.744 1.00 57.22 183 SER A CA 1
ATOM 1516 C C . SER A 1 183 ? 27.917 19.758 10.552 1.00 57.22 183 SER A C 1
ATOM 1518 O O . SER A 1 183 ? 27.452 20.106 11.638 1.00 57.22 183 SER A O 1
ATOM 1520 N N . GLY A 1 184 ? 28.976 20.347 9.997 1.00 71.62 184 GLY A N 1
ATOM 1521 C CA . GLY A 1 184 ? 29.716 21.453 10.606 1.00 71.62 184 GLY A CA 1
ATOM 1522 C C . GLY A 1 184 ? 30.937 21.018 11.425 1.00 71.62 184 GLY A C 1
ATOM 1523 O O . GLY A 1 184 ? 31.355 19.867 11.405 1.00 71.62 184 GLY A O 1
ATOM 1524 N N . ALA A 1 185 ? 31.557 21.975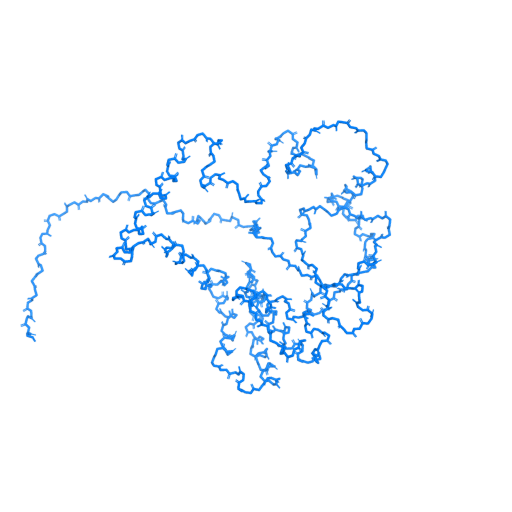 12.121 1.00 73.81 185 ALA A N 1
ATOM 1525 C CA . ALA A 1 185 ? 32.780 21.740 12.887 1.00 73.81 185 ALA A CA 1
ATOM 1526 C C . ALA A 1 185 ? 32.497 21.069 14.245 1.00 73.81 185 ALA A C 1
ATOM 1528 O O . ALA A 1 185 ? 31.675 21.555 15.026 1.00 73.81 185 ALA A O 1
ATOM 1529 N N . SER A 1 186 ? 33.234 19.999 14.558 1.00 76.19 186 SER A N 1
ATOM 1530 C CA . SER A 1 186 ? 33.133 19.282 15.837 1.00 76.19 186 SER A CA 1
ATOM 1531 C C . SER A 1 186 ? 33.649 20.116 17.020 1.00 76.19 186 SER A C 1
ATOM 1533 O O . SER A 1 186 ? 34.670 20.801 16.924 1.00 76.19 186 SER A O 1
ATOM 1535 N N . LYS A 1 187 ? 32.952 20.046 18.163 1.00 79.25 187 LYS A N 1
ATOM 1536 C CA . LYS A 1 187 ? 33.340 20.685 19.433 1.00 79.25 187 LYS A CA 1
ATOM 1537 C C . LYS A 1 187 ? 33.173 19.703 20.591 1.00 79.25 187 LYS A C 1
ATOM 1539 O O . LYS A 1 187 ? 32.116 19.099 20.746 1.00 79.25 187 LYS A O 1
ATOM 1544 N N . LYS A 1 188 ? 34.191 19.591 21.449 1.00 84.25 188 LYS A N 1
ATOM 1545 C CA . LYS A 1 188 ? 34.125 18.802 22.690 1.00 84.25 188 LYS A CA 1
ATOM 1546 C C . LYS A 1 188 ? 33.539 19.652 23.820 1.00 84.25 188 LYS A C 1
ATOM 1548 O O . LYS A 1 188 ? 33.984 20.780 24.024 1.00 84.25 188 LYS A O 1
ATOM 1553 N N . ARG A 1 189 ? 32.567 19.114 24.562 1.00 87.06 189 ARG A N 1
ATOM 1554 C CA . ARG A 1 189 ? 31.993 19.752 25.759 1.00 87.06 189 ARG A CA 1
ATOM 1555 C C . ARG A 1 189 ? 31.482 18.722 26.761 1.00 87.06 189 ARG A C 1
ATOM 1557 O O . ARG A 1 189 ? 31.196 17.588 26.388 1.00 87.06 189 ARG A O 1
ATOM 1564 N N . TRP A 1 190 ? 31.321 19.150 28.010 1.00 85.88 190 TRP A N 1
ATOM 1565 C CA . TRP A 1 190 ? 30.614 18.375 29.027 1.00 85.88 190 TRP A CA 1
ATOM 1566 C C . TRP A 1 190 ? 29.111 18.325 28.730 1.00 85.88 190 TRP A C 1
ATOM 1568 O O . TRP A 1 190 ? 28.527 19.294 28.231 1.00 85.88 190 TRP A O 1
ATOM 1578 N N . LEU A 1 191 ? 28.498 17.183 29.040 1.00 78.44 191 LEU A N 1
ATOM 1579 C CA . LEU A 1 191 ? 27.051 17.003 28.970 1.00 78.44 191 LEU A CA 1
ATOM 1580 C C . LEU A 1 191 ? 26.387 17.788 30.104 1.00 78.44 191 LEU A C 1
ATOM 1582 O O . LEU A 1 191 ? 26.825 17.730 31.254 1.00 78.44 191 LEU A O 1
ATOM 1586 N N . SER A 1 192 ? 25.319 18.512 29.784 1.00 85.56 192 SER A N 1
ATOM 1587 C CA . SER A 1 192 ? 24.451 19.121 30.793 1.00 85.56 192 SER A CA 1
ATOM 1588 C C . SER A 1 192 ? 23.705 18.043 31.588 1.00 85.56 192 SER A C 1
ATOM 1590 O O . SER A 1 192 ? 23.539 16.913 31.125 1.00 85.56 192 SER A O 1
ATOM 1592 N N . GLY A 1 193 ? 23.205 18.388 32.780 1.00 79.62 193 GLY A N 1
ATOM 1593 C CA . GLY A 1 193 ? 22.408 17.459 33.594 1.00 79.62 193 GLY A CA 1
ATOM 1594 C C . GLY A 1 193 ? 21.174 16.922 32.857 1.00 79.62 193 GLY A C 1
ATOM 1595 O O . GLY A 1 193 ? 20.856 15.742 32.969 1.00 79.62 193 GLY A O 1
ATOM 1596 N N . SER A 1 194 ? 20.538 17.755 32.028 1.00 71.88 194 SER A N 1
ATOM 1597 C CA . SER A 1 194 ? 19.454 17.338 31.133 1.00 71.88 194 SER A CA 1
ATOM 1598 C C . SER A 1 194 ? 19.917 16.329 30.084 1.00 71.88 194 SER A C 1
ATOM 1600 O O . SER A 1 194 ? 19.241 15.335 29.871 1.00 71.88 194 SER A O 1
ATOM 1602 N N . GLU A 1 195 ? 21.080 16.524 29.462 1.00 70.88 195 GLU A N 1
ATOM 1603 C CA . GLU A 1 195 ? 21.600 15.607 28.434 1.00 70.88 195 GLU A CA 1
ATOM 1604 C C . GLU A 1 195 ? 22.088 14.284 29.011 1.00 70.88 195 GLU A C 1
ATOM 1606 O O . GLU A 1 195 ? 21.959 13.239 28.380 1.00 70.88 195 GLU A O 1
ATOM 1611 N N . ARG A 1 196 ? 22.604 14.314 30.238 1.00 74.81 196 ARG A N 1
ATOM 1612 C CA . ARG A 1 196 ? 22.945 13.104 30.975 1.00 74.81 196 ARG A CA 1
ATOM 1613 C C . ARG A 1 196 ? 21.700 12.274 31.288 1.00 74.81 196 ARG A C 1
ATOM 1615 O O . ARG A 1 196 ? 21.700 11.082 31.007 1.00 74.81 196 ARG A O 1
ATOM 1622 N N . HIS A 1 197 ? 20.632 12.912 31.771 1.00 71.88 197 HIS A N 1
ATOM 1623 C CA . HIS A 1 197 ? 19.336 12.257 31.989 1.00 71.88 197 HIS A CA 1
ATOM 1624 C C . HIS A 1 197 ? 18.771 11.659 30.693 1.00 71.88 197 HIS A C 1
ATOM 1626 O O . HIS A 1 197 ? 18.220 10.558 30.704 1.00 71.88 197 HIS A O 1
ATOM 1632 N N . ILE A 1 198 ? 18.955 12.357 29.564 1.00 66.31 198 ILE A N 1
ATOM 1633 C CA . ILE A 1 198 ? 18.585 11.871 28.229 1.00 66.31 198 ILE A CA 1
ATOM 1634 C C . ILE A 1 198 ? 19.311 10.552 27.906 1.00 66.31 198 ILE A C 1
ATOM 1636 O O . ILE A 1 198 ? 18.681 9.545 27.586 1.00 66.31 198 ILE A O 1
ATOM 1640 N N . ILE A 1 199 ? 20.637 10.534 28.048 1.00 69.69 199 ILE A N 1
ATOM 1641 C CA . ILE A 1 199 ? 21.469 9.363 27.736 1.00 69.69 199 ILE A CA 1
ATOM 1642 C C . ILE A 1 199 ? 21.199 8.200 28.701 1.00 69.69 199 ILE A C 1
ATOM 1644 O O . ILE A 1 199 ? 21.123 7.049 28.276 1.00 69.69 199 ILE A O 1
ATOM 1648 N N . GLU A 1 200 ? 21.018 8.479 29.990 1.00 72.81 200 GLU A N 1
ATOM 1649 C CA . GLU A 1 200 ? 20.683 7.464 30.994 1.00 72.81 200 GLU A CA 1
ATOM 1650 C C . GLU A 1 200 ? 19.325 6.815 30.683 1.00 72.81 200 GLU A C 1
ATOM 1652 O O . GLU A 1 200 ? 19.214 5.591 30.646 1.00 72.81 200 GLU A O 1
ATOM 1657 N N . THR A 1 201 ? 18.310 7.616 30.350 1.00 67.00 201 THR A N 1
ATOM 1658 C CA . THR A 1 201 ? 16.983 7.113 29.959 1.00 67.00 201 THR A CA 1
ATOM 1659 C C . THR A 1 201 ? 17.045 6.273 28.680 1.00 67.00 201 THR A C 1
ATOM 1661 O O . THR A 1 201 ? 16.350 5.263 28.559 1.00 67.00 201 THR A O 1
ATOM 1664 N N . TYR A 1 202 ? 17.892 6.660 27.727 1.00 67.75 202 TYR A N 1
ATOM 1665 C CA . TYR A 1 202 ? 18.132 5.915 26.496 1.00 67.75 202 TYR A CA 1
ATOM 1666 C C . TYR A 1 202 ? 18.729 4.524 26.758 1.00 67.75 202 TYR A C 1
ATOM 1668 O O . TYR A 1 202 ? 18.222 3.530 26.240 1.00 67.75 202 TYR A O 1
ATOM 1676 N N . ILE A 1 203 ? 19.750 4.429 27.616 1.00 70.38 203 ILE A N 1
ATOM 1677 C CA . ILE A 1 203 ? 20.363 3.144 27.990 1.00 70.38 203 ILE A CA 1
ATOM 1678 C C . ILE A 1 203 ? 19.318 2.215 28.626 1.00 70.38 203 ILE A C 1
ATOM 1680 O O . ILE A 1 203 ? 19.237 1.043 28.268 1.00 70.38 203 ILE A O 1
ATOM 1684 N N . LEU A 1 204 ? 18.478 2.746 29.521 1.00 67.88 204 LEU A N 1
ATOM 1685 C CA . LEU A 1 204 ? 17.454 1.968 30.231 1.00 67.88 204 LEU A CA 1
ATOM 1686 C C . LEU A 1 204 ? 16.324 1.445 29.327 1.00 67.88 204 LEU A C 1
ATOM 1688 O O . LEU A 1 204 ? 15.634 0.504 29.703 1.00 67.88 204 LEU A O 1
ATOM 1692 N N . THR A 1 205 ? 16.107 2.063 28.165 1.00 61.06 205 THR A N 1
ATOM 1693 C CA . THR A 1 205 ? 14.985 1.759 27.256 1.00 61.06 205 THR A CA 1
ATOM 1694 C C . THR A 1 205 ? 15.385 0.894 26.065 1.00 61.06 205 THR A C 1
ATOM 1696 O O . THR A 1 205 ? 14.530 0.247 25.470 1.00 61.06 205 THR A O 1
ATOM 1699 N N . ASN A 1 206 ? 16.675 0.871 25.719 1.00 60.47 206 ASN A N 1
ATOM 1700 C CA . ASN A 1 206 ? 17.179 0.242 24.497 1.00 60.47 206 ASN A CA 1
ATOM 1701 C C . ASN A 1 206 ? 18.091 -0.971 24.756 1.00 60.47 206 ASN A C 1
ATOM 1703 O O . ASN A 1 206 ? 18.484 -1.642 23.806 1.00 60.47 206 ASN A O 1
ATOM 1707 N N . TYR A 1 207 ? 18.446 -1.257 26.013 1.00 70.06 207 TYR A N 1
ATOM 1708 C CA . TYR A 1 207 ? 19.296 -2.393 26.368 1.00 70.06 207 TYR A CA 1
ATOM 1709 C C . TYR A 1 207 ? 18.447 -3.580 26.840 1.00 70.06 207 TYR A C 1
ATOM 1711 O O . TYR A 1 207 ? 17.772 -3.474 27.863 1.00 70.06 207 TYR A O 1
ATOM 1719 N N . GLU A 1 208 ? 18.512 -4.713 26.129 1.00 63.28 208 GLU A N 1
ATOM 1720 C CA . GLU A 1 208 ? 17.659 -5.898 26.368 1.00 63.28 208 GLU A CA 1
ATOM 1721 C C . GLU A 1 208 ? 17.671 -6.387 27.823 1.00 63.28 208 GLU A C 1
ATOM 1723 O O . GLU A 1 208 ? 16.644 -6.802 28.354 1.00 63.28 208 GLU A O 1
ATOM 1728 N N . VAL A 1 209 ? 18.816 -6.270 28.501 1.00 65.12 209 VAL A N 1
ATOM 1729 C CA . VAL A 1 209 ? 18.984 -6.678 29.907 1.00 65.12 209 VAL A CA 1
ATOM 1730 C C . VAL A 1 209 ? 18.151 -5.816 30.873 1.00 65.12 209 VAL A C 1
ATOM 1732 O O . VAL A 1 209 ? 17.833 -6.254 31.976 1.00 65.12 209 VAL A O 1
ATOM 1735 N N . VAL A 1 210 ? 17.779 -4.593 30.479 1.00 63.16 210 VAL A N 1
ATOM 1736 C CA . VAL A 1 210 ? 17.028 -3.635 31.312 1.00 63.16 210 VAL A CA 1
ATOM 1737 C C . VAL A 1 210 ? 15.545 -3.554 30.910 1.00 63.16 210 VAL A C 1
ATOM 1739 O O . VAL A 1 210 ? 14.721 -3.062 31.684 1.00 63.16 210 VAL A O 1
ATOM 1742 N N . THR A 1 211 ? 15.165 -4.110 29.754 1.00 62.06 211 THR A N 1
ATOM 1743 C CA . THR A 1 211 ? 13.797 -4.078 29.206 1.00 62.06 211 THR A CA 1
ATOM 1744 C C . THR A 1 211 ? 12.742 -4.611 30.179 1.00 62.06 211 THR A C 1
ATOM 1746 O O . THR A 1 211 ? 11.691 -3.992 30.339 1.00 62.06 211 THR A O 1
ATOM 1749 N N . SER A 1 212 ? 13.037 -5.684 30.921 1.00 59.75 212 SER A N 1
ATOM 1750 C CA . SER A 1 212 ? 12.103 -6.258 31.905 1.00 59.75 212 SER A CA 1
ATOM 1751 C C . SER A 1 212 ? 11.757 -5.295 33.050 1.00 59.75 212 SER A C 1
ATOM 1753 O O . SER A 1 212 ? 10.651 -5.331 33.589 1.00 59.75 212 SER A O 1
ATOM 1755 N N . TYR A 1 213 ? 12.680 -4.400 33.421 1.00 58.22 213 TYR A N 1
ATOM 1756 C CA . TYR A 1 213 ? 12.428 -3.358 34.420 1.00 58.22 213 TYR A CA 1
ATOM 1757 C C . TYR A 1 213 ? 11.597 -2.211 33.835 1.00 58.22 213 TYR A C 1
ATOM 1759 O O . TYR A 1 213 ? 10.714 -1.682 34.513 1.00 58.22 213 TYR A O 1
ATOM 1767 N N . TYR A 1 214 ? 11.825 -1.863 32.568 1.00 58.34 214 TYR A N 1
ATOM 1768 C CA . TYR A 1 214 ? 11.089 -0.819 31.857 1.00 58.34 214 TYR A CA 1
ATOM 1769 C C . TYR A 1 214 ? 9.619 -1.193 31.586 1.00 58.34 214 TYR A C 1
ATOM 1771 O O . TYR A 1 214 ? 8.716 -0.393 31.846 1.00 58.34 214 TYR A O 1
ATOM 1779 N N . GLU A 1 215 ? 9.352 -2.423 31.142 1.00 56.59 215 GLU A N 1
ATOM 1780 C CA . GLU A 1 215 ? 7.995 -2.913 30.855 1.00 56.59 215 GLU A CA 1
ATOM 1781 C C . GLU A 1 215 ? 7.087 -2.890 32.093 1.00 56.59 215 GLU A C 1
ATOM 1783 O O . GLU A 1 215 ? 5.915 -2.516 32.002 1.00 56.59 215 GLU A O 1
ATOM 1788 N N . SER A 1 216 ? 7.644 -3.174 33.275 1.00 54.28 216 SER A N 1
ATOM 1789 C CA . SER A 1 216 ? 6.918 -3.082 34.549 1.00 54.28 216 SER A CA 1
ATOM 1790 C C . SER A 1 216 ? 6.474 -1.649 34.903 1.00 54.28 216 SER A C 1
ATOM 1792 O O . SER A 1 216 ? 5.495 -1.460 35.627 1.00 54.28 216 SER A O 1
ATOM 1794 N N . PHE A 1 217 ? 7.149 -0.631 34.357 1.00 51.69 217 PHE A N 1
ATOM 1795 C CA . PHE A 1 217 ? 6.890 0.787 34.617 1.00 51.69 217 PHE A CA 1
ATOM 1796 C C . PHE A 1 217 ? 5.931 1.425 33.589 1.00 51.69 217 PHE A C 1
ATOM 1798 O O . PHE A 1 217 ? 5.210 2.372 33.916 1.00 51.69 217 PHE A O 1
ATOM 1805 N N . CYS A 1 218 ? 5.872 0.901 32.358 1.00 51.66 218 CYS A N 1
ATOM 1806 C CA . CYS A 1 218 ? 5.186 1.545 31.229 1.00 51.66 218 CYS A CA 1
ATOM 1807 C C . CYS A 1 218 ? 3.743 1.097 30.950 1.00 51.66 218 CYS A C 1
ATOM 1809 O O . CYS A 1 218 ? 3.083 1.705 30.108 1.00 51.66 218 CYS A O 1
ATOM 1811 N N . LEU A 1 219 ? 3.178 0.131 31.681 1.00 45.72 219 LEU A N 1
ATOM 1812 C CA . LEU A 1 219 ? 1.798 -0.356 31.468 1.00 45.72 219 LEU A CA 1
ATOM 1813 C C . LEU A 1 219 ? 0.670 0.661 31.789 1.00 45.72 219 LEU A C 1
ATOM 1815 O O . LEU A 1 219 ? -0.508 0.317 31.746 1.00 45.72 219 LEU A O 1
ATOM 1819 N N . ASN A 1 220 ? 0.990 1.932 32.054 1.00 48.81 220 ASN A N 1
ATOM 1820 C CA . ASN A 1 220 ? 0.030 3.010 32.329 1.00 48.81 220 ASN A CA 1
ATOM 1821 C C . ASN A 1 220 ? 0.182 4.210 31.369 1.00 48.81 220 ASN A C 1
ATOM 1823 O O . ASN A 1 220 ? 0.231 5.370 31.796 1.00 48.81 220 ASN A O 1
ATOM 1827 N N . VAL A 1 221 ? 0.247 3.966 30.055 1.00 55.81 221 VAL A N 1
ATOM 1828 C CA . VAL A 1 221 ? 0.355 5.044 29.054 1.00 55.81 221 VAL A CA 1
ATOM 1829 C C . VAL A 1 221 ? -0.952 5.844 28.948 1.00 55.81 221 VAL A C 1
ATOM 1831 O O . VAL A 1 221 ? -1.907 5.476 28.261 1.00 55.81 221 VAL A O 1
ATOM 1834 N N . ARG A 1 222 ? -0.997 7.007 29.608 1.00 60.50 222 ARG A N 1
ATOM 1835 C CA . ARG A 1 222 ? -2.049 8.015 29.406 1.00 60.50 222 ARG A CA 1
ATOM 1836 C C . ARG A 1 222 ? -1.850 8.690 28.048 1.00 60.50 222 ARG A C 1
ATOM 1838 O O . ARG A 1 222 ? -1.024 9.581 27.948 1.00 60.50 222 ARG A O 1
ATOM 1845 N N . GLY A 1 223 ? -2.670 8.364 27.046 1.00 67.38 223 GLY A N 1
ATOM 1846 C CA . GLY A 1 223 ? -2.691 9.126 25.784 1.00 67.38 223 GLY A CA 1
ATOM 1847 C C . GLY A 1 223 ? -2.717 8.315 24.496 1.00 67.38 223 GLY A C 1
ATOM 1848 O O . GLY A 1 223 ? -2.818 8.925 23.440 1.00 67.38 223 GLY A O 1
ATOM 1849 N N . MET A 1 224 ? -2.706 6.984 24.568 1.00 74.25 224 MET A N 1
ATOM 1850 C CA . MET A 1 224 ? -2.878 6.106 23.410 1.00 74.25 224 MET A CA 1
ATOM 1851 C C . MET A 1 224 ? -4.212 5.355 23.502 1.00 74.25 224 MET A C 1
ATOM 1853 O O . MET A 1 224 ? -4.610 4.924 24.585 1.00 74.25 224 MET A O 1
ATOM 1857 N N . LYS A 1 225 ? -4.922 5.206 22.381 1.00 76.62 225 LYS A N 1
ATOM 1858 C CA . LYS A 1 225 ? -6.078 4.307 22.252 1.00 76.62 225 LYS A CA 1
ATOM 1859 C C . LYS A 1 225 ? -5.861 3.393 21.055 1.00 76.62 225 LYS A C 1
ATOM 1861 O O . LYS A 1 225 ? -5.403 3.847 20.013 1.00 76.62 225 LYS A O 1
ATOM 1866 N N . VAL A 1 226 ? -6.233 2.126 21.202 1.00 74.50 226 VAL A N 1
ATOM 1867 C CA . VAL A 1 226 ? -6.168 1.134 20.125 1.00 74.50 226 VAL A CA 1
ATOM 1868 C C . VAL A 1 226 ? -7.576 0.631 19.852 1.00 74.50 226 VAL A C 1
ATOM 1870 O O . VAL A 1 226 ? -8.306 0.287 20.782 1.00 74.50 226 VAL A O 1
ATOM 1873 N N . HIS A 1 227 ? -7.988 0.619 18.585 1.00 71.19 227 HIS A N 1
ATOM 1874 C CA . HIS A 1 227 ? -9.265 0.028 18.209 1.00 71.19 227 HIS A CA 1
ATOM 1875 C C . HIS A 1 227 ? -9.204 -1.501 18.386 1.00 71.19 227 HIS A C 1
ATOM 1877 O O . HIS A 1 227 ? -8.375 -2.125 17.720 1.00 71.19 227 HIS A O 1
ATOM 1883 N N . PRO A 1 228 ? -10.094 -2.123 19.188 1.00 67.12 228 PRO A N 1
ATOM 1884 C CA . PRO A 1 228 ? -9.956 -3.524 19.604 1.00 67.12 228 PRO A CA 1
ATOM 1885 C C . PRO A 1 228 ? -9.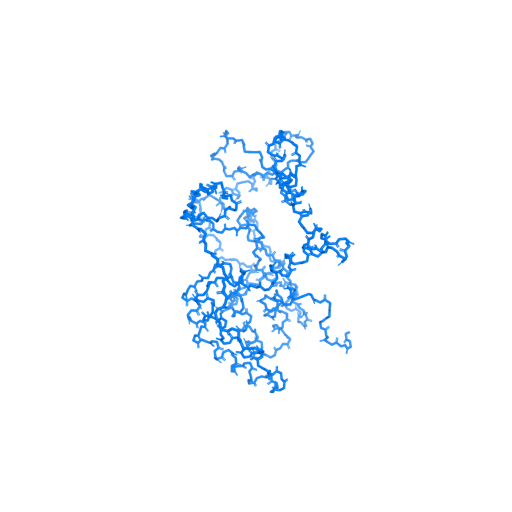900 -4.545 18.465 1.00 67.12 228 PRO A C 1
ATOM 1887 O O . PRO A 1 228 ? -9.311 -5.603 18.624 1.00 67.12 228 PRO A O 1
ATOM 1890 N N . HIS A 1 229 ? -10.551 -4.263 17.333 1.00 60.38 229 HIS A N 1
ATOM 1891 C CA . HIS A 1 229 ? -10.671 -5.225 16.224 1.00 60.38 229 HIS A CA 1
ATOM 1892 C C . HIS A 1 229 ? -9.801 -4.889 15.014 1.00 60.38 229 HIS A C 1
ATOM 1894 O O . HIS A 1 229 ? -9.462 -5.767 14.233 1.00 60.38 229 HIS A O 1
ATOM 1900 N N . TYR A 1 230 ? -9.422 -3.621 14.852 1.00 65.19 230 TYR A N 1
ATOM 1901 C CA . TYR A 1 230 ? -8.829 -3.129 13.602 1.00 65.19 230 TYR A CA 1
ATOM 1902 C C . TYR A 1 230 ? -7.414 -2.591 13.788 1.00 65.19 230 TYR A C 1
ATOM 1904 O O . TYR A 1 230 ? -6.823 -2.109 12.829 1.00 65.19 230 TYR A O 1
ATOM 1912 N N . HIS A 1 231 ? -6.886 -2.643 15.020 1.00 67.12 231 HIS A N 1
ATOM 1913 C CA . HIS A 1 231 ? -5.541 -2.177 15.362 1.00 67.12 231 HIS A CA 1
ATOM 1914 C C . HIS A 1 231 ? -5.249 -0.759 14.832 1.00 67.12 231 HIS A C 1
ATOM 1916 O O . HIS A 1 231 ? -4.136 -0.439 14.429 1.00 67.12 231 HIS A O 1
ATOM 1922 N N . LEU A 1 232 ? -6.274 0.102 14.820 1.00 73.94 232 LEU A N 1
ATOM 1923 C CA . LEU A 1 232 ? -6.133 1.525 14.518 1.00 73.94 232 LEU A CA 1
ATOM 1924 C C . LEU A 1 232 ? -5.662 2.238 15.783 1.00 73.94 232 LEU A C 1
ATOM 1926 O O . LEU A 1 232 ? -6.287 2.093 16.837 1.00 73.94 232 LEU A O 1
ATOM 1930 N N . PHE A 1 233 ? -4.580 2.999 15.668 1.00 78.38 233 PHE A N 1
ATOM 1931 C CA . PHE A 1 233 ? -3.941 3.682 16.787 1.00 78.38 233 PHE A CA 1
ATOM 1932 C C . PHE A 1 233 ? -4.323 5.164 16.796 1.00 78.38 233 PHE A C 1
ATOM 1934 O O . PHE A 1 233 ? -4.201 5.847 15.781 1.00 78.38 233 PHE A O 1
ATOM 1941 N N . ASP A 1 234 ? -4.745 5.665 17.955 1.00 78.94 234 ASP A N 1
ATOM 1942 C CA . ASP A 1 234 ? -4.989 7.083 18.212 1.00 78.94 234 ASP A CA 1
ATOM 1943 C C . ASP A 1 234 ? -4.028 7.578 19.294 1.00 78.94 234 ASP A C 1
ATOM 1945 O O . ASP A 1 234 ? -3.906 6.950 20.351 1.00 78.94 234 ASP A O 1
ATOM 1949 N N . VAL A 1 235 ? -3.398 8.730 19.069 1.00 81.00 235 VAL A N 1
ATOM 1950 C CA . VAL A 1 235 ? -2.476 9.360 20.026 1.00 81.00 235 VAL A CA 1
ATOM 1951 C C . VAL A 1 235 ? -2.951 10.766 20.365 1.00 81.00 235 VAL A C 1
ATOM 1953 O O . VAL A 1 235 ? -3.364 11.523 19.487 1.00 81.00 235 VAL A O 1
ATOM 1956 N N . ASN A 1 236 ? -2.909 11.114 21.652 1.00 77.50 236 ASN A N 1
ATOM 1957 C CA . ASN A 1 236 ? -3.237 12.446 22.140 1.00 77.50 236 ASN A CA 1
ATOM 1958 C C . ASN A 1 236 ? -1.978 13.296 22.335 1.00 77.50 236 ASN A C 1
ATOM 1960 O O . ASN A 1 236 ? -1.187 13.024 23.233 1.00 77.50 236 ASN A O 1
ATOM 1964 N N . PHE A 1 237 ? -1.842 14.371 21.561 1.00 70.81 237 PHE A N 1
ATOM 1965 C CA . PHE A 1 237 ? -0.629 15.200 21.542 1.00 70.81 237 PHE A CA 1
ATOM 1966 C C . PHE A 1 237 ? -0.513 16.172 22.720 1.00 70.81 237 PHE A C 1
ATOM 1968 O O . PHE A 1 237 ? 0.566 16.693 22.984 1.00 70.81 237 PHE A O 1
ATOM 1975 N N . LYS A 1 238 ? -1.598 16.401 23.471 1.00 70.75 238 LYS A N 1
ATOM 1976 C CA . LYS A 1 238 ? -1.550 17.173 24.725 1.00 70.75 238 LYS A CA 1
ATOM 1977 C C . LYS A 1 238 ? -1.164 16.320 25.929 1.00 70.75 238 LYS A C 1
ATOM 1979 O O . LYS A 1 238 ? -0.876 16.857 26.999 1.00 70.75 238 LYS A O 1
ATOM 1984 N N . LYS A 1 239 ? -1.196 14.994 25.791 1.00 69.06 239 LYS A N 1
ATOM 1985 C CA . LYS A 1 239 ? -0.828 14.063 26.855 1.00 69.06 239 LYS A CA 1
ATOM 1986 C C . LYS A 1 239 ? 0.626 13.657 26.676 1.00 69.06 239 LYS A C 1
ATOM 1988 O O . LYS A 1 239 ? 0.941 12.716 25.965 1.00 69.06 239 LYS A O 1
ATOM 1993 N N . VAL A 1 240 ? 1.492 14.398 27.354 1.00 57.69 240 VAL A N 1
ATOM 1994 C CA . VAL A 1 240 ? 2.924 14.113 27.454 1.00 57.69 240 VAL A CA 1
ATOM 1995 C C . VAL A 1 240 ? 3.149 13.072 28.554 1.00 57.69 240 VAL A C 1
ATOM 1997 O O . VAL A 1 240 ? 2.459 13.090 29.584 1.00 57.69 240 VAL A O 1
ATOM 2000 N N . TYR A 1 241 ? 4.107 12.165 28.361 1.00 56.78 241 TYR A N 1
ATOM 2001 C CA . TYR A 1 241 ? 4.544 11.260 29.424 1.00 56.78 241 TYR A CA 1
ATOM 2002 C C . TYR A 1 241 ? 5.021 12.070 30.641 1.00 56.78 241 TYR A C 1
ATOM 2004 O O . TYR A 1 241 ? 5.609 13.146 30.519 1.00 56.78 241 TYR A O 1
ATOM 2012 N N . ARG A 1 242 ? 4.763 11.587 31.862 1.00 52.97 242 ARG A N 1
ATOM 2013 C CA . ARG A 1 242 ? 5.270 12.272 33.060 1.00 52.97 242 ARG A CA 1
ATOM 2014 C C . ARG A 1 242 ? 6.783 12.085 33.152 1.00 52.97 242 ARG A C 1
ATOM 2016 O O . ARG A 1 242 ? 7.219 10.978 33.428 1.00 52.97 242 ARG A O 1
ATOM 2023 N N . LYS A 1 243 ? 7.530 13.189 33.015 1.00 49.38 243 LYS A N 1
ATOM 2024 C CA . LYS A 1 243 ? 8.944 13.442 33.388 1.00 49.38 243 LYS A CA 1
ATOM 2025 C C . LYS A 1 243 ? 10.041 12.496 32.856 1.00 49.38 243 LYS A C 1
ATOM 2027 O O . LYS A 1 243 ? 11.186 12.925 32.816 1.00 49.38 243 LYS A O 1
ATOM 2032 N N . ASN A 1 244 ? 9.706 11.295 32.399 1.00 52.25 244 ASN A N 1
ATOM 2033 C CA . ASN A 1 244 ? 10.602 10.322 31.786 1.00 52.25 244 ASN A CA 1
ATOM 2034 C C . ASN A 1 244 ? 10.027 9.940 30.419 1.00 52.25 244 ASN A C 1
ATOM 2036 O O . ASN A 1 244 ? 9.319 8.943 30.288 1.00 52.25 244 ASN A O 1
ATOM 2040 N N . GLU A 1 245 ? 10.281 10.773 29.411 1.00 51.44 245 GLU A N 1
ATOM 2041 C CA . GLU A 1 245 ? 10.104 10.351 28.024 1.00 51.44 245 GLU A CA 1
ATOM 2042 C C . GLU A 1 245 ? 11.237 9.392 27.681 1.00 51.44 245 GLU A C 1
ATOM 2044 O O . GLU A 1 245 ? 12.411 9.753 27.708 1.00 51.44 245 GLU A O 1
ATOM 2049 N N . SER A 1 246 ? 10.879 8.146 27.413 1.00 53.88 246 SER A N 1
ATOM 2050 C CA . SER A 1 246 ? 11.805 7.159 26.879 1.00 53.88 246 SER A CA 1
ATOM 2051 C C . SER A 1 246 ? 12.334 7.637 25.536 1.00 53.88 246 SER A C 1
ATOM 2053 O O . SER A 1 246 ? 11.547 7.975 24.653 1.00 53.88 246 SER A O 1
ATOM 2055 N N . PHE A 1 247 ? 13.655 7.667 25.372 1.00 50.94 247 PHE A N 1
ATOM 2056 C CA . PHE A 1 247 ? 14.247 7.956 24.071 1.00 50.94 247 PHE A CA 1
ATOM 2057 C C . PHE A 1 247 ? 13.969 6.773 23.158 1.00 50.94 247 PHE A C 1
ATOM 2059 O O . PHE A 1 247 ? 14.540 5.698 23.330 1.00 50.94 247 PHE A O 1
ATOM 2066 N N . ILE A 1 248 ? 13.066 6.981 22.203 1.00 50.84 248 ILE A N 1
ATOM 2067 C CA . ILE A 1 248 ? 12.844 6.040 21.113 1.00 50.84 248 ILE A CA 1
ATOM 2068 C C . ILE A 1 248 ? 13.969 6.271 20.116 1.00 50.84 248 ILE A C 1
ATOM 2070 O O . ILE A 1 248 ? 14.118 7.365 19.565 1.00 50.84 248 ILE A O 1
ATOM 2074 N N . LEU A 1 249 ? 14.773 5.238 19.897 1.00 46.69 249 LEU A N 1
ATOM 2075 C CA . LEU A 1 249 ? 15.764 5.250 18.840 1.00 46.69 249 LEU A CA 1
ATOM 2076 C C . LEU A 1 249 ? 15.103 5.451 17.483 1.00 46.69 249 LEU A C 1
ATOM 2078 O O . LEU A 1 249 ? 14.100 4.807 17.196 1.00 46.69 249 LEU A O 1
ATOM 2082 N N . ALA A 1 250 ? 15.709 6.244 16.598 1.00 48.47 250 ALA A N 1
ATOM 2083 C CA . ALA A 1 250 ? 15.215 6.372 15.224 1.00 48.47 250 ALA A CA 1
ATOM 2084 C C . ALA A 1 250 ? 15.095 5.005 14.513 1.00 48.47 250 ALA A C 1
ATOM 2086 O O . ALA A 1 250 ? 14.224 4.834 13.671 1.00 48.47 250 ALA A O 1
ATOM 2087 N N . GLN A 1 251 ? 15.916 4.019 14.898 1.00 44.97 251 GLN A N 1
ATOM 2088 C CA . GLN A 1 251 ? 15.847 2.642 14.395 1.00 44.97 251 GLN A CA 1
ATOM 2089 C C . GLN A 1 251 ? 14.676 1.826 14.970 1.00 44.97 251 GLN A C 1
ATOM 2091 O O . GLN A 1 251 ? 14.138 0.963 14.284 1.00 44.97 251 GLN A O 1
ATOM 2096 N N . GLN A 1 252 ? 14.278 2.082 16.218 1.00 50.22 252 GLN A N 1
ATOM 2097 C CA . GLN A 1 252 ? 13.107 1.452 16.841 1.00 50.22 252 GLN A CA 1
ATOM 2098 C C . GLN A 1 252 ? 11.805 2.163 16.468 1.00 50.22 252 GLN A C 1
ATOM 2100 O O . GLN A 1 252 ? 10.715 1.596 16.574 1.00 50.22 252 GLN A O 1
ATOM 2105 N N . ALA A 1 253 ? 11.913 3.425 16.054 1.00 56.75 253 ALA A N 1
ATOM 2106 C CA . ALA A 1 253 ? 10.795 4.208 15.590 1.00 56.75 253 ALA A CA 1
ATOM 2107 C C . ALA A 1 253 ? 10.253 3.582 14.307 1.00 56.75 253 ALA A C 1
ATOM 2109 O O . ALA A 1 253 ? 10.889 3.550 13.255 1.00 56.75 253 ALA A O 1
ATOM 2110 N N . VAL A 1 254 ? 9.023 3.098 14.396 1.00 59.38 254 VAL A N 1
ATOM 2111 C CA . VAL A 1 254 ? 8.254 2.768 13.209 1.00 59.38 254 VAL A CA 1
ATOM 2112 C C . VAL A 1 254 ? 7.909 4.080 12.513 1.00 59.38 254 VAL A C 1
ATOM 2114 O O . VAL A 1 254 ? 7.352 4.983 13.138 1.00 59.38 254 VAL A O 1
ATOM 2117 N N . GLU A 1 255 ? 8.215 4.186 11.218 1.00 67.38 255 GLU A N 1
ATOM 2118 C CA . GLU A 1 255 ? 7.793 5.341 10.431 1.00 67.38 255 GLU A CA 1
ATOM 2119 C C . GLU A 1 255 ? 6.261 5.388 10.412 1.00 67.38 255 GLU A C 1
ATOM 2121 O O . GLU A 1 255 ? 5.577 4.472 9.944 1.00 67.38 255 GLU A O 1
ATOM 2126 N N . VAL A 1 256 ? 5.711 6.455 10.977 1.00 73.19 256 VAL A N 1
ATOM 2127 C CA . VAL A 1 256 ? 4.276 6.703 11.037 1.00 73.19 256 VAL A CA 1
ATOM 2128 C C . VAL A 1 256 ? 4.014 8.108 10.522 1.00 73.19 256 VAL A C 1
ATOM 2130 O O . VAL A 1 256 ? 4.790 9.021 10.800 1.00 73.19 256 VAL A O 1
ATOM 2133 N N . TYR A 1 257 ? 2.914 8.307 9.801 1.00 76.56 257 TYR A N 1
ATOM 2134 C CA . TYR A 1 257 ? 2.375 9.657 9.651 1.00 76.56 257 TYR A CA 1
ATOM 2135 C C . TYR A 1 257 ? 1.189 9.825 10.581 1.00 76.56 257 TYR A C 1
ATOM 2137 O O . TYR A 1 257 ? 0.394 8.903 10.803 1.00 76.56 257 TYR A O 1
ATOM 2145 N N . TYR A 1 258 ? 1.083 11.035 11.105 1.00 80.75 258 TYR A N 1
ATOM 2146 C CA . TYR A 1 258 ? -0.058 11.468 11.876 1.00 80.75 258 TYR A CA 1
ATOM 2147 C C . TYR A 1 258 ? -1.029 12.184 10.955 1.00 80.75 258 TYR A C 1
ATOM 2149 O O . TYR A 1 258 ? -0.625 12.984 10.110 1.00 80.75 258 TYR A O 1
ATOM 2157 N N . THR A 1 259 ? -2.311 11.889 11.111 1.00 78.25 259 THR A N 1
ATOM 2158 C CA . THR A 1 259 ? -3.363 12.593 10.389 1.00 78.25 259 THR A CA 1
ATOM 2159 C C . THR A 1 259 ? -4.432 13.052 11.364 1.00 78.25 259 THR A C 1
ATOM 2161 O O . THR A 1 259 ? -4.881 12.307 12.243 1.00 78.25 259 THR A O 1
ATOM 2164 N N . GLU A 1 260 ? -4.796 14.322 11.234 1.00 77.06 260 GLU A N 1
ATOM 2165 C CA . GLU A 1 260 ? -5.912 14.894 11.965 1.00 77.06 260 GLU A CA 1
ATOM 2166 C C . GLU A 1 260 ? -7.218 14.284 11.459 1.00 77.06 260 GLU A C 1
ATOM 2168 O O . GLU A 1 260 ? -7.405 14.046 10.263 1.00 77.06 260 GLU A O 1
ATOM 2173 N N . TYR A 1 261 ? -8.152 14.048 12.376 1.00 70.44 261 TYR A N 1
ATOM 2174 C CA . TYR A 1 261 ? -9.490 13.642 11.983 1.00 70.44 261 TYR A CA 1
ATOM 2175 C C . TYR A 1 261 ? -10.186 14.795 11.242 1.00 70.44 261 TYR A C 1
ATOM 2177 O O . TYR A 1 261 ? -10.206 15.911 11.768 1.00 70.44 261 TYR A O 1
ATOM 2185 N N . PRO A 1 262 ? -10.808 14.554 10.071 1.00 62.72 262 PRO A N 1
ATOM 2186 C CA . PRO A 1 262 ? -11.659 15.548 9.422 1.00 62.72 262 PRO A CA 1
ATOM 2187 C C . PRO A 1 262 ? -12.835 15.847 10.365 1.00 62.72 262 PRO A C 1
ATOM 2189 O O . PRO A 1 262 ? -13.705 15.011 10.602 1.00 62.72 262 PRO A O 1
ATOM 2192 N N . ASN A 1 263 ? -12.774 16.993 11.037 1.00 59.47 263 ASN A N 1
ATOM 2193 C CA . ASN A 1 263 ? -13.403 17.166 12.342 1.00 59.47 263 ASN A CA 1
ATOM 2194 C C . ASN A 1 263 ? -14.883 17.599 12.276 1.00 59.47 263 ASN A C 1
ATOM 2196 O O . ASN A 1 263 ? -15.240 18.446 11.460 1.00 59.47 263 ASN A O 1
ATOM 2200 N N . MET A 1 264 ? -15.705 17.111 13.223 1.00 55.41 264 MET A N 1
ATOM 2201 C CA . MET A 1 264 ? -16.966 17.749 13.663 1.00 55.41 264 MET A CA 1
ATOM 2202 C C . MET A 1 264 ? -17.202 17.724 15.198 1.00 55.41 264 MET A C 1
ATOM 2204 O O . MET A 1 264 ? -18.234 18.224 15.645 1.00 55.41 264 MET A O 1
ATOM 2208 N N . LYS A 1 265 ? -16.292 17.201 16.047 1.00 60.31 265 LYS A N 1
ATOM 2209 C CA . LYS A 1 265 ? -16.504 17.125 17.514 1.00 60.31 265 LYS A CA 1
ATOM 2210 C C . LYS A 1 265 ? -15.317 17.635 18.340 1.00 60.31 265 LYS A C 1
ATOM 2212 O O . LYS A 1 265 ? -14.154 17.367 18.054 1.00 60.31 265 LYS A O 1
ATOM 2217 N N . ARG A 1 266 ? -15.623 18.376 19.413 1.00 60.25 266 ARG A N 1
ATOM 2218 C CA . ARG A 1 266 ? -14.633 19.087 20.252 1.00 60.25 266 ARG A CA 1
ATOM 2219 C C . ARG A 1 266 ? -13.726 18.165 21.080 1.00 60.25 266 ARG A C 1
ATOM 2221 O O . ARG A 1 266 ? -12.636 18.575 21.455 1.00 60.25 266 ARG A O 1
ATOM 2228 N N . ASP A 1 267 ? -14.150 16.938 21.360 1.00 67.50 267 ASP A N 1
ATOM 2229 C CA . ASP A 1 267 ? -13.465 15.962 22.221 1.00 67.50 267 ASP A CA 1
ATOM 2230 C C . ASP A 1 267 ? -12.302 15.218 21.536 1.00 67.50 267 ASP A C 1
ATOM 2232 O O . ASP A 1 267 ? -11.467 14.614 22.217 1.00 67.50 267 ASP A O 1
ATOM 2236 N N . LYS A 1 268 ? -12.209 15.288 20.200 1.00 65.81 268 LYS A N 1
ATOM 2237 C CA . LYS A 1 268 ? -11.145 14.657 19.399 1.00 65.81 268 LYS A CA 1
ATOM 2238 C C . LYS A 1 268 ? -10.122 15.618 18.799 1.00 65.81 268 LYS A C 1
ATOM 2240 O O . LYS A 1 268 ? -9.186 15.150 18.169 1.00 65.81 268 LYS A O 1
ATOM 2245 N N . VAL A 1 269 ? -10.242 16.923 19.053 1.00 69.00 269 VAL A N 1
ATOM 2246 C CA . VAL A 1 269 ? -9.286 17.947 18.575 1.00 69.00 269 VAL A CA 1
ATOM 2247 C C . VAL A 1 269 ? -7.849 17.617 18.986 1.00 69.00 269 VAL A C 1
ATOM 2249 O O . VAL A 1 269 ? -6.912 17.856 18.238 1.00 69.00 269 VAL A O 1
ATOM 2252 N N . ASP A 1 270 ? -7.689 17.017 20.165 1.00 76.56 270 ASP A N 1
ATOM 2253 C CA . ASP A 1 270 ? -6.377 16.709 20.733 1.00 76.56 270 ASP A CA 1
ATOM 2254 C C . ASP A 1 270 ? -5.866 15.309 20.362 1.00 76.56 270 ASP A C 1
ATOM 2256 O O . ASP A 1 270 ? -4.817 14.902 20.858 1.00 76.56 270 ASP A O 1
ATOM 2260 N N . TRP A 1 271 ? -6.612 14.554 19.547 1.00 80.12 271 TRP A N 1
ATOM 2261 C CA . TRP A 1 271 ? -6.303 13.181 19.148 1.00 80.12 271 TRP A CA 1
ATOM 2262 C C . TRP A 1 271 ? -6.036 13.103 17.644 1.00 80.12 271 TRP A C 1
ATOM 2264 O O . TRP A 1 271 ? -6.864 13.534 16.845 1.00 80.12 271 TRP A O 1
ATOM 2274 N N . MET A 1 272 ? -4.927 12.477 17.254 1.00 80.38 272 MET A N 1
ATOM 2275 C CA . MET A 1 272 ? -4.623 12.178 15.852 1.00 80.38 272 MET A CA 1
ATOM 2276 C C . MET A 1 272 ? -4.592 10.674 15.612 1.00 80.38 272 MET A C 1
ATOM 2278 O O . MET A 1 272 ? -4.213 9.903 16.500 1.00 80.38 272 MET A O 1
ATOM 2282 N N . ALA A 1 273 ? -4.973 10.268 14.403 1.00 81.81 273 ALA A N 1
ATOM 2283 C CA . ALA A 1 273 ? -4.815 8.894 13.961 1.00 81.81 273 ALA A CA 1
ATOM 2284 C C . ALA A 1 273 ? -3.365 8.654 13.539 1.00 81.81 273 ALA A C 1
ATOM 2286 O O . ALA A 1 273 ? -2.749 9.487 12.867 1.00 81.81 273 ALA A O 1
ATOM 2287 N N . VAL A 1 274 ? -2.834 7.499 13.923 1.00 81.12 274 VAL A N 1
ATOM 2288 C CA . VAL A 1 274 ? -1.479 7.070 13.589 1.00 81.12 274 VAL A CA 1
ATOM 2289 C C . VAL A 1 274 ? -1.553 6.011 12.504 1.00 81.12 274 VAL A C 1
ATOM 2291 O O . VAL A 1 274 ? -2.166 4.956 12.678 1.00 81.12 274 VAL A O 1
ATOM 2294 N N . CYS A 1 275 ? -0.896 6.282 11.382 1.00 73.00 275 CYS A N 1
ATOM 2295 C CA . CYS A 1 275 ? -0.799 5.348 10.274 1.00 73.00 275 CYS A CA 1
ATOM 2296 C C . CYS A 1 275 ? 0.619 4.815 10.161 1.00 73.00 275 CYS A C 1
ATOM 2298 O O . CYS A 1 275 ? 1.533 5.562 9.815 1.00 73.00 275 CYS A O 1
ATOM 2300 N N . LYS A 1 276 ? 0.786 3.509 10.386 1.00 72.50 276 LYS A N 1
ATOM 2301 C CA . LYS A 1 276 ? 2.046 2.819 10.105 1.00 72.50 276 LYS A CA 1
ATOM 2302 C C . LYS A 1 276 ? 2.360 2.882 8.614 1.00 72.50 276 LYS A C 1
ATOM 2304 O O . LYS A 1 276 ? 1.554 2.450 7.786 1.00 72.50 276 LYS A O 1
ATOM 2309 N N . ILE A 1 277 ? 3.540 3.399 8.298 1.00 62.84 277 ILE A N 1
ATOM 2310 C CA . ILE A 1 277 ? 4.121 3.414 6.962 1.00 62.84 277 ILE A CA 1
ATOM 2311 C C . ILE A 1 277 ? 5.181 2.323 6.919 1.00 62.84 277 ILE A C 1
ATOM 2313 O O . ILE A 1 277 ? 5.895 2.079 7.891 1.00 62.84 277 ILE A O 1
ATOM 2317 N N . LYS A 1 278 ? 5.297 1.655 5.775 1.00 55.53 278 LYS A N 1
ATOM 2318 C CA . LYS A 1 278 ? 6.500 0.884 5.495 1.00 55.53 278 LYS A CA 1
ATOM 2319 C C . LYS A 1 278 ? 7.557 1.843 4.953 1.00 55.53 278 LYS A C 1
ATOM 2321 O O . LYS A 1 278 ? 7.358 2.420 3.881 1.00 55.53 278 LYS A O 1
ATOM 2326 N N . ALA A 1 279 ? 8.670 1.994 5.667 1.00 50.47 279 ALA A N 1
ATOM 2327 C CA . ALA A 1 279 ? 9.830 2.700 5.141 1.00 50.47 279 ALA A CA 1
ATOM 2328 C C . ALA A 1 279 ? 10.216 2.077 3.793 1.00 50.47 279 ALA A C 1
ATOM 2330 O O . ALA A 1 279 ? 10.292 0.853 3.664 1.00 50.47 279 ALA A O 1
ATOM 2331 N N . ARG A 1 280 ? 10.469 2.908 2.775 1.00 43.09 280 ARG A N 1
ATOM 2332 C CA . ARG A 1 280 ? 10.732 2.481 1.383 1.00 43.09 280 ARG A CA 1
ATOM 2333 C C . ARG A 1 280 ? 11.969 1.574 1.199 1.00 43.09 280 ARG A C 1
ATOM 2335 O O . ARG A 1 280 ? 12.296 1.254 0.061 1.00 43.09 280 ARG A O 1
ATOM 2342 N N . ARG A 1 281 ? 12.659 1.182 2.278 1.00 42.00 281 ARG A N 1
ATOM 2343 C CA . ARG A 1 281 ? 13.980 0.537 2.254 1.00 42.00 281 ARG A CA 1
ATOM 2344 C C . ARG A 1 281 ? 14.159 -0.686 3.174 1.00 42.00 281 ARG A C 1
ATOM 2346 O O . ARG A 1 281 ? 15.244 -1.244 3.160 1.00 42.00 281 ARG A O 1
ATOM 2353 N N . VAL A 1 282 ? 13.156 -1.126 3.947 1.00 34.38 282 VAL A N 1
ATOM 2354 C CA . VAL A 1 282 ? 13.321 -2.302 4.837 1.00 34.38 282 VAL A CA 1
ATOM 2355 C C . VAL A 1 282 ? 12.788 -3.569 4.160 1.00 34.38 282 VAL A C 1
ATOM 2357 O O . VAL A 1 282 ? 11.573 -3.784 4.052 1.00 34.38 282 VAL A O 1
ATOM 2360 N N . VAL A 1 283 ? 13.718 -4.387 3.670 1.00 34.78 283 VAL A N 1
ATOM 2361 C CA . VAL A 1 28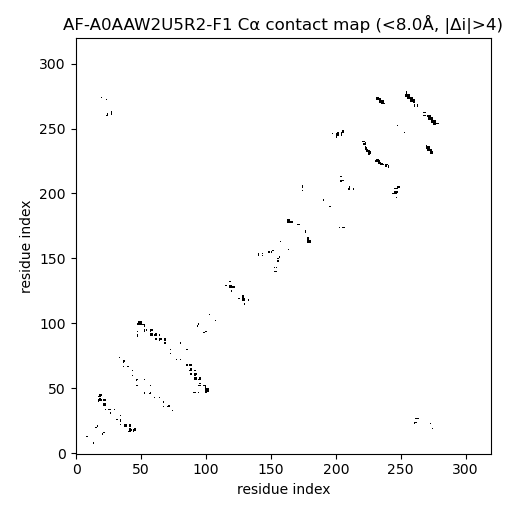3 ? 13.520 -5.828 3.482 1.00 34.78 283 VAL A CA 1
ATOM 2362 C C . VAL A 1 283 ? 13.665 -6.441 4.874 1.00 34.78 283 VAL A C 1
ATOM 2364 O O . VAL A 1 283 ? 14.663 -6.182 5.540 1.00 34.78 283 VAL A O 1
ATOM 2367 N N . ASP A 1 284 ? 12.643 -7.161 5.342 1.00 32.47 284 ASP A N 1
ATOM 2368 C CA . ASP A 1 284 ? 12.742 -7.959 6.568 1.00 32.47 284 ASP A CA 1
ATOM 2369 C C . ASP A 1 284 ? 13.675 -9.125 6.252 1.00 32.47 284 ASP A C 1
ATOM 2371 O O . ASP A 1 284 ? 13.270 -10.153 5.709 1.00 32.47 284 ASP A O 1
ATOM 2375 N N . ASP A 1 285 ? 14.955 -8.909 6.502 1.00 36.12 285 ASP A N 1
ATOM 2376 C CA . ASP A 1 285 ? 15.958 -9.935 6.362 1.00 36.12 285 ASP A CA 1
ATOM 2377 C C . ASP A 1 285 ? 15.950 -10.813 7.613 1.00 36.12 285 ASP A C 1
ATOM 2379 O O . ASP A 1 285 ? 16.618 -10.554 8.611 1.00 36.12 285 ASP A O 1
ATOM 2383 N N . SER A 1 286 ? 15.110 -11.839 7.578 1.00 33.50 286 SER A N 1
ATOM 2384 C CA . SER A 1 286 ? 15.234 -12.980 8.488 1.00 33.50 286 SER A CA 1
ATOM 2385 C C . SER A 1 286 ? 15.194 -14.320 7.758 1.00 33.50 286 SER A C 1
ATOM 2387 O O . SER A 1 286 ? 15.086 -15.356 8.406 1.00 33.50 286 SER A O 1
ATOM 2389 N N . ARG A 1 287 ? 15.317 -14.311 6.421 1.00 27.58 287 ARG A N 1
ATOM 2390 C CA . ARG A 1 287 ? 15.472 -15.493 5.559 1.00 27.58 287 ARG A CA 1
ATOM 2391 C C . ARG A 1 287 ? 16.131 -15.107 4.221 1.00 27.58 287 ARG A C 1
ATOM 2393 O O . ARG A 1 287 ? 15.502 -15.243 3.178 1.00 27.58 287 ARG A O 1
ATOM 2400 N N . TRP A 1 288 ? 17.406 -14.710 4.216 1.00 30.67 288 TRP A N 1
ATOM 2401 C CA . TRP A 1 288 ? 18.268 -15.120 3.096 1.00 30.67 288 TRP A CA 1
ATOM 2402 C C . TRP A 1 288 ? 18.660 -16.575 3.332 1.00 30.67 288 TRP A C 1
ATOM 2404 O O . TRP A 1 288 ? 19.724 -16.900 3.847 1.00 30.67 288 TRP A O 1
ATOM 2414 N N . THR A 1 289 ? 17.746 -17.478 2.995 1.00 28.67 289 THR A N 1
ATOM 2415 C CA . THR A 1 289 ? 18.214 -18.683 2.319 1.00 28.67 289 THR A CA 1
ATOM 2416 C C . THR A 1 289 ? 18.562 -18.197 0.921 1.00 28.67 289 THR A C 1
ATOM 2418 O O . THR A 1 289 ? 17.713 -17.578 0.281 1.00 28.67 289 THR A O 1
ATOM 2421 N N . GLU A 1 290 ? 19.819 -18.364 0.521 1.00 33.09 290 GLU A N 1
ATOM 2422 C CA . GLU A 1 290 ? 20.312 -18.078 -0.823 1.00 33.09 290 GLU A CA 1
ATOM 2423 C C . GLU A 1 290 ? 19.305 -18.578 -1.865 1.00 33.09 290 GLU A 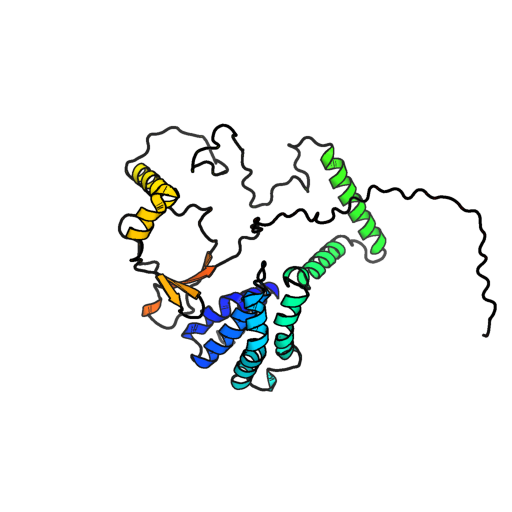C 1
ATOM 2425 O O . GLU A 1 290 ? 19.164 -19.774 -2.105 1.00 33.09 290 GLU A O 1
ATOM 2430 N N . VAL A 1 291 ? 18.573 -17.645 -2.462 1.00 28.39 291 VAL A N 1
ATOM 2431 C CA . VAL A 1 291 ? 18.061 -17.801 -3.813 1.00 28.39 291 VAL A CA 1
ATOM 2432 C C . VAL A 1 291 ? 18.480 -16.525 -4.506 1.00 28.39 291 VAL A C 1
ATOM 2434 O O . VAL A 1 291 ? 17.901 -15.458 -4.298 1.00 28.39 291 VAL A O 1
ATOM 2437 N N . GLU A 1 292 ? 19.585 -16.653 -5.229 1.00 24.41 292 GLU A N 1
ATOM 2438 C CA . GLU A 1 292 ? 20.122 -15.668 -6.151 1.00 24.41 292 GLU A CA 1
ATOM 2439 C C . GLU A 1 292 ? 18.964 -15.067 -6.953 1.00 24.41 292 GLU A C 1
ATOM 2441 O O . GLU A 1 292 ? 18.281 -15.741 -7.728 1.00 24.41 292 GLU A O 1
ATOM 2446 N N . PHE A 1 293 ? 18.700 -13.782 -6.722 1.00 28.83 293 PHE A N 1
ATOM 2447 C CA . PHE A 1 293 ? 17.930 -12.991 -7.664 1.00 28.83 293 PHE A CA 1
ATOM 2448 C C . PHE A 1 293 ? 18.825 -12.917 -8.892 1.00 28.83 293 PHE A C 1
ATOM 2450 O O . PHE A 1 293 ? 19.877 -12.294 -8.806 1.00 28.83 293 PHE A O 1
ATOM 2457 N N . GLN A 1 294 ? 18.466 -13.634 -9.958 1.00 30.19 294 GLN A N 1
ATOM 2458 C CA . GLN A 1 294 ? 19.256 -13.707 -11.182 1.00 30.19 294 GLN A CA 1
ATOM 2459 C C . GLN A 1 294 ? 19.666 -12.298 -11.618 1.00 30.19 294 GLN A C 1
ATOM 2461 O O . GLN A 1 294 ? 18.857 -11.509 -12.111 1.00 30.19 294 GLN A O 1
ATOM 2466 N N . ASP A 1 295 ? 20.941 -12.005 -11.381 1.00 31.38 295 ASP A N 1
ATOM 2467 C CA . ASP A 1 295 ? 21.729 -11.117 -12.200 1.00 31.38 295 ASP A CA 1
ATOM 2468 C C . ASP A 1 295 ? 21.593 -11.626 -13.637 1.00 31.38 295 ASP A C 1
ATOM 2470 O O . ASP A 1 295 ? 21.845 -12.801 -13.915 1.00 31.38 295 ASP A O 1
ATOM 2474 N N . ASP A 1 296 ? 21.218 -10.753 -14.569 1.00 35.41 296 ASP A N 1
ATOM 2475 C CA . ASP A 1 296 ? 21.502 -10.985 -15.986 1.00 35.41 296 ASP A CA 1
ATOM 2476 C C . ASP A 1 296 ? 23.024 -10.815 -16.200 1.00 35.41 296 ASP A C 1
ATOM 2478 O O . ASP A 1 296 ? 23.493 -9.898 -16.870 1.00 35.41 296 ASP A O 1
ATOM 2482 N N . GLU A 1 297 ? 23.804 -11.704 -15.584 1.00 38.12 297 GLU A N 1
ATOM 2483 C CA . GLU A 1 297 ? 25.155 -12.079 -15.980 1.00 38.12 297 GLU A CA 1
ATOM 2484 C C . GLU A 1 297 ? 25.098 -13.524 -16.481 1.00 38.12 297 GLU A C 1
ATOM 2486 O O . GLU A 1 297 ? 25.390 -14.478 -15.767 1.00 38.12 297 GLU A O 1
ATOM 2491 N N . SER A 1 298 ? 24.752 -13.715 -17.752 1.00 30.25 298 SER A N 1
ATOM 2492 C CA . SER A 1 298 ? 25.132 -14.944 -18.443 1.00 30.25 298 SER A CA 1
ATOM 2493 C C . SER A 1 298 ? 26.445 -14.706 -19.186 1.00 30.25 298 SER A C 1
ATOM 2495 O O . SER A 1 298 ? 26.456 -14.389 -20.378 1.00 30.25 298 SER A O 1
ATOM 2497 N N . ILE A 1 299 ? 27.570 -14.899 -18.493 1.00 33.97 299 ILE A N 1
ATOM 2498 C CA . ILE A 1 299 ? 28.817 -15.322 -19.139 1.00 33.97 299 ILE A CA 1
ATOM 2499 C C . ILE A 1 299 ? 28.673 -16.824 -19.389 1.00 33.97 299 ILE A C 1
ATOM 2501 O O . ILE A 1 299 ? 29.149 -17.658 -18.628 1.00 33.97 299 ILE A O 1
ATOM 2505 N N . HIS A 1 300 ? 27.982 -17.184 -20.464 1.00 31.56 300 HIS A N 1
ATOM 2506 C CA . HIS A 1 300 ? 28.188 -18.482 -21.086 1.00 31.56 300 HIS A CA 1
ATOM 2507 C C . HIS A 1 300 ? 28.117 -18.286 -22.593 1.00 31.56 300 HIS A C 1
ATOM 2509 O O . HIS A 1 300 ? 27.049 -18.208 -23.192 1.00 31.56 300 HIS A O 1
ATOM 2515 N N . THR A 1 301 ? 29.285 -18.166 -23.216 1.00 30.02 301 THR A N 1
ATOM 2516 C CA . THR A 1 301 ? 29.431 -18.377 -24.652 1.00 30.02 301 THR A CA 1
ATOM 2517 C C . THR A 1 301 ? 28.952 -19.799 -24.963 1.00 30.02 301 THR A C 1
ATOM 2519 O O . THR A 1 301 ? 29.491 -20.753 -24.390 1.00 30.02 301 THR A O 1
ATOM 2522 N N . PRO A 1 302 ? 27.957 -19.989 -25.847 1.00 29.86 302 PRO A N 1
ATOM 2523 C CA . PRO A 1 302 ? 27.665 -21.307 -26.383 1.00 29.86 302 PRO A CA 1
ATOM 2524 C C . PRO A 1 302 ? 28.848 -21.725 -27.259 1.00 29.86 302 PRO A C 1
ATOM 2526 O O . PRO A 1 302 ? 29.224 -21.004 -28.187 1.00 29.86 302 PRO A O 1
ATOM 2529 N N . GLN A 1 303 ? 29.452 -22.879 -26.978 1.00 30.61 303 GLN A N 1
ATOM 2530 C CA . GLN A 1 303 ? 30.313 -23.527 -27.960 1.00 30.61 303 GLN A CA 1
ATOM 2531 C C . GLN A 1 303 ? 29.428 -23.979 -29.123 1.00 30.61 303 GLN A C 1
ATOM 2533 O O . GLN A 1 303 ? 28.615 -24.890 -28.987 1.00 30.61 303 GLN A O 1
ATOM 2538 N N . VAL A 1 304 ? 29.574 -23.304 -30.261 1.00 32.66 304 VAL A N 1
ATOM 2539 C CA . VAL A 1 304 ? 29.007 -23.734 -31.537 1.00 32.66 304 VAL A CA 1
ATOM 2540 C C . VAL A 1 304 ? 29.813 -24.945 -31.997 1.00 32.66 304 VAL A C 1
ATOM 2542 O O . VAL A 1 304 ? 30.938 -24.802 -32.470 1.00 32.66 304 VAL A O 1
ATOM 2545 N N . LEU A 1 305 ? 29.250 -26.141 -31.841 1.00 31.80 305 LEU A N 1
ATOM 2546 C CA . LEU A 1 305 ? 29.643 -27.284 -32.656 1.00 31.80 305 LEU A CA 1
ATOM 2547 C C . LEU A 1 305 ? 28.918 -27.133 -33.994 1.00 31.80 305 LEU A C 1
ATOM 2549 O O . LEU A 1 305 ? 27.694 -27.223 -34.066 1.00 31.80 305 LEU A O 1
ATOM 2553 N N . THR A 1 306 ? 29.677 -26.821 -35.039 1.00 33.41 306 THR A N 1
ATOM 2554 C CA . THR A 1 306 ? 29.206 -26.864 -36.421 1.00 33.41 306 THR A CA 1
ATOM 2555 C C . THR A 1 306 ? 29.049 -28.325 -36.826 1.00 33.41 306 THR A C 1
ATOM 2557 O O . THR A 1 306 ? 30.053 -28.989 -37.076 1.00 33.41 306 THR A O 1
ATOM 2560 N N . ASP A 1 307 ? 27.814 -28.819 -36.881 1.00 32.41 307 ASP A N 1
ATOM 2561 C CA . ASP A 1 307 ? 27.498 -30.047 -37.610 1.00 32.41 307 ASP A CA 1
ATOM 2562 C C . ASP A 1 307 ? 26.951 -29.658 -38.989 1.00 32.41 307 ASP A C 1
ATOM 2564 O O . ASP A 1 307 ? 25.868 -29.082 -39.123 1.00 32.41 307 ASP A O 1
ATOM 2568 N N . ASP A 1 308 ? 27.757 -29.932 -40.015 1.00 40.72 308 ASP A N 1
ATOM 2569 C CA . ASP A 1 308 ? 27.460 -29.720 -41.431 1.00 40.72 308 ASP A CA 1
ATOM 2570 C C . ASP A 1 308 ? 26.366 -30.688 -41.904 1.00 40.72 308 ASP A C 1
ATOM 2572 O O . ASP A 1 308 ? 26.639 -31.696 -42.557 1.00 40.72 308 ASP A O 1
ATOM 2576 N N . HIS A 1 309 ? 25.098 -30.378 -41.634 1.00 36.03 309 HIS A N 1
ATOM 2577 C CA . HIS A 1 309 ? 23.984 -31.033 -42.317 1.00 36.03 309 HIS A CA 1
ATOM 2578 C C . HIS A 1 309 ? 22.980 -30.010 -42.860 1.00 36.03 309 HIS A C 1
ATOM 2580 O O . HIS A 1 309 ? 22.154 -29.443 -42.148 1.00 36.03 309 HIS A O 1
ATOM 2586 N N . ASN A 1 310 ? 23.074 -29.800 -44.178 1.00 38.81 310 ASN A N 1
ATOM 2587 C CA . ASN A 1 310 ? 22.108 -29.093 -45.012 1.00 38.81 310 ASN A CA 1
ATOM 2588 C C . ASN A 1 310 ? 20.707 -29.700 -44.853 1.00 38.81 310 ASN A C 1
ATOM 2590 O O . ASN A 1 310 ? 20.444 -30.785 -45.371 1.00 38.81 310 ASN A O 1
ATOM 2594 N N . TYR A 1 311 ? 19.782 -28.957 -44.251 1.00 35.56 311 TYR A N 1
ATOM 2595 C CA . TYR A 1 311 ? 18.352 -29.224 -44.387 1.00 35.56 311 TYR A CA 1
ATOM 2596 C C . TYR A 1 311 ? 17.732 -28.139 -45.264 1.00 35.56 311 TYR A C 1
ATOM 2598 O O . TYR A 1 311 ? 17.504 -27.008 -44.841 1.00 35.56 311 TYR A O 1
ATOM 2606 N N . ALA A 1 312 ? 17.507 -28.491 -46.529 1.00 37.78 312 ALA A N 1
ATOM 2607 C CA . ALA A 1 312 ? 16.774 -27.670 -47.478 1.00 37.78 312 ALA A CA 1
ATOM 2608 C C . ALA A 1 312 ? 15.290 -27.619 -47.079 1.00 37.78 312 ALA A C 1
ATOM 2610 O O . ALA A 1 312 ? 14.622 -28.649 -47.015 1.00 37.78 312 ALA A O 1
ATOM 2611 N N . LEU A 1 313 ? 14.771 -26.415 -46.839 1.00 35.47 313 LEU A N 1
ATOM 2612 C CA . LEU A 1 313 ? 13.339 -26.158 -46.697 1.00 35.47 313 LEU A CA 1
ATOM 2613 C C . LEU A 1 313 ? 12.708 -26.101 -48.096 1.00 35.47 313 LEU A C 1
ATOM 2615 O O . LEU A 1 313 ? 12.704 -25.052 -48.736 1.00 35.47 313 LEU A O 1
ATOM 2619 N N . TYR A 1 314 ? 12.199 -27.236 -48.575 1.00 40.47 314 TYR A N 1
ATOM 2620 C CA . TYR A 1 314 ? 11.233 -27.293 -49.674 1.00 40.47 314 TYR A CA 1
ATOM 2621 C C . TYR A 1 314 ? 9.873 -27.704 -49.103 1.00 40.47 314 TYR A C 1
ATOM 2623 O O . TYR A 1 314 ? 9.767 -28.731 -48.435 1.00 40.47 314 TYR A O 1
ATOM 2631 N N . ASP A 1 315 ? 8.847 -26.899 -49.369 1.00 48.81 315 ASP A N 1
ATOM 2632 C CA . ASP A 1 315 ? 7.445 -27.232 -49.109 1.00 48.81 315 ASP A CA 1
ATOM 2633 C C . ASP A 1 315 ? 6.937 -28.165 -50.230 1.00 48.81 315 ASP A C 1
ATOM 2635 O O . ASP A 1 315 ? 6.947 -27.752 -51.395 1.00 48.81 315 ASP A O 1
ATOM 2639 N N . PRO A 1 316 ? 6.536 -29.422 -49.948 1.00 45.62 316 PRO A N 1
ATOM 2640 C CA . PRO A 1 316 ? 6.107 -30.355 -50.985 1.00 45.62 316 PRO A CA 1
ATOM 2641 C C . PRO A 1 316 ? 4.647 -30.180 -51.419 1.00 45.62 316 PRO A C 1
ATOM 2643 O O . PRO A 1 316 ? 4.250 -30.819 -52.389 1.00 45.62 316 PRO A O 1
ATOM 2646 N N . ASN A 1 317 ? 3.834 -29.365 -50.738 1.00 45.00 317 ASN A N 1
ATOM 2647 C CA . ASN A 1 317 ? 2.385 -29.338 -50.966 1.00 45.00 317 ASN A CA 1
ATOM 2648 C C . ASN A 1 317 ? 1.859 -27.938 -51.286 1.00 45.00 317 ASN A C 1
ATOM 2650 O O . ASN A 1 317 ? 0.854 -27.489 -50.733 1.00 45.00 317 ASN A O 1
ATOM 2654 N N . GLY A 1 318 ? 2.502 -27.284 -52.255 1.00 41.94 318 GLY A N 1
ATOM 2655 C CA . GLY A 1 318 ? 1.958 -26.099 -52.903 1.00 41.94 318 GLY A CA 1
ATOM 2656 C C . GLY A 1 318 ? 0.564 -26.364 -53.473 1.00 41.94 318 GLY A C 1
ATOM 2657 O O . GLY A 1 318 ? 0.417 -27.047 -54.482 1.00 41.94 318 GLY A O 1
ATOM 2658 N N . ASN A 1 319 ? -0.450 -25.778 -52.843 1.00 38.56 319 ASN A N 1
ATOM 2659 C CA . ASN A 1 319 ? -1.750 -25.539 -53.447 1.00 38.56 319 ASN A CA 1
ATOM 2660 C C . ASN A 1 319 ? -2.186 -24.109 -53.108 1.00 38.56 319 ASN A C 1
ATOM 2662 O O . ASN A 1 319 ? -2.651 -23.848 -52.004 1.00 38.56 319 ASN A O 1
ATOM 2666 N N . SER A 1 320 ? -1.944 -23.251 -54.108 1.00 47.06 320 SER A N 1
ATOM 2667 C CA . SER A 1 320 ? -2.562 -21.967 -54.501 1.00 47.06 320 SER A CA 1
ATOM 2668 C C . SER A 1 320 ? -3.239 -21.093 -53.448 1.00 47.06 320 SER A C 1
ATOM 2670 O O . SER A 1 320 ? -4.310 -21.501 -52.948 1.00 47.06 320 SER A O 1
#

Mean predicted aligned error: 17.17 Å

pLDDT: mean 71.41, std 19.63, range [24.41, 96.0]

Organism: NCBI:txid2727402

InterPro domains:
  IPR025312 Domain of unknown function DUF4216 [PF13952] (222-274)
  IPR025452 Domain of unknown function DUF4218 [PF13960] (48-161)

Foldseek 3Di:
DVDPDDPDDDPVSVLCCQQFVLLFQCVVPDDPLQSVLSLLRNPLSVQQQDPAHDLVVLVVCLVCVVVSLVSNPVPDDPVVDDPVSVCSNCSSVCCNVVNRCVVVDCVVVVVVVVVLVVQPPDPVCSPVSSVVVVVVVVVQVVVVVVDDLPDDGPVSPDDPPDQDFDDPVVPVPDPPSDGGDDDDDDDDDDDDPVRVLLVVLQCLCPPPVNPVVVVVVPPDDDFWDADPPNRWIKGFPVRDDPPRDRDQPPVNDFDWDWDQHPDDDPVCRRMTIITGDDDPDDDPPPDPPDDDPDDPPPPDDDDDDDDPDDDDDDDPDDDD